Protein AF-A0A7S1W7V3-F1 (afdb_monomer_lite)

Foldseek 3Di:
DQVVVVVVVDDRDVVPDDDDDDDDPVVPCVVVVVVVVVVLVPDPPNDDPPQCVQCVVVHDDVCSFFLLNDPQRDQKFFLFQLAPDPVLVVQQCPQAPEEADDPPADGDKMKGWAFDDDDDVPDRGHTYIYIDHDDDPDQDDDPVSDFQHDPDSAHSLLVVLLSRLLGGGDRDDDDDPPNCPLVSVLSSVVRNCVVPVPDDDDDDDPDPVSVLSNVVVNVSGRDPLLNAADDDPPQVPDPDPARRYPVSSVVVVVVVLLVVLVVQVVVCVVVVVPPPCCSVDPVSD

Organism: Alexandrium catenella (NCBI:txid2925)

Secondary structure (DSSP, 8-state):
-HHHHHHTTPPPSTTS--------GGG--HHHHHHHHHHHHH-TT----HHHHHHHHT-S-TTTTSGGGSTT--SEEEEETS-SSHHHHHHH-TT-SEEE--TT--SSEEEEEEEESPPPTTSPPEEEEEEEE-PPP---SSGGGSPP-------HHHHHHHHHHHSSS-------TTS-HHHHHHHHHHHHHHH-TT-------SSHHHHHHHHHHHHTTT--GGG--B-SS-GGG---SS--BHHHHHHHHHHHHHHHHHHHHHHHHHTT-TTS-TTSSTTT-

InterPro domains:
  IPR027417 P-loop containing nucleoside triphosphate hydrolase [G3DSA:3.40.50.300] (115-272)
  IPR027417 P-loop containing nucleoside triphosphate hydrolase [SSF52540] (48-257)
  IPR041677 DNA2/NAM7 helicase, helicase domain [PF13086] (158-261)
  IPR045055 DNA2/NAM7-like helicase [PTHR10887] (101-260)
  IPR048967 RNA helicase aquarius, insertion domain [PF21144] (74-143)

pLDDT: mean 89.16, std 8.78, range [52.41, 98.31]

Radius of gyration: 26.62 Å; chains: 1; bounding box: 62×59×84 Å

Sequence (285 aa):
ADLDSVAEGKKEVYSTLNLVCRRKPKENNFKAILQTIRSLMNSEDTVVPDWLHDLFLGYGDPGAAQYWKLQTMLDTIDFRDTFLDQDHILESFPDAEDIDIPEDLQRPFTLKFEKAGVPNPGQKALERVVASAYTLPNMGPYEECKPRENKIRFTPVQVEAIRSGVNPGLTMVVGPPGTGKTDTAVQVVNLLFHNFPDQKIVLVAHSNQALNDLFEKIVALDIPERYLLRLGRGIEELDAIKDFSKWGRVNHMLQRRLELLAKVERLADTFGVQGMDAAYTCENA

Structure (mmCIF, N/CA/C/O backbone):
data_AF-A0A7S1W7V3-F1
#
_entry.id   AF-A0A7S1W7V3-F1
#
loop_
_atom_site.group_PDB
_atom_site.id
_atom_site.type_symbol
_atom_site.label_atom_id
_atom_site.label_alt_id
_atom_site.label_comp_id
_atom_site.label_asym_id
_atom_site.label_entity_id
_atom_site.label_seq_id
_atom_site.pdbx_PDB_ins_code
_atom_site.Cartn_x
_atom_site.Cartn_y
_atom_site.Cartn_z
_atom_site.occupancy
_atom_site.B_iso_or_equiv
_atom_site.auth_seq_id
_atom_site.auth_comp_id
_atom_site.auth_asym_id
_atom_site.auth_atom_id
_atom_site.pdbx_PDB_model_num
ATOM 1 N N . ALA A 1 1 ? 13.007 -9.726 -45.482 1.00 72.06 1 ALA A N 1
ATOM 2 C CA . ALA A 1 1 ? 13.574 -8.453 -45.969 1.00 72.06 1 ALA A CA 1
ATOM 3 C C . ALA A 1 1 ? 15.009 -8.634 -46.468 1.00 72.06 1 ALA A C 1
ATOM 5 O O . ALA A 1 1 ? 15.238 -8.484 -47.662 1.00 72.06 1 ALA A O 1
ATOM 6 N N . ASP A 1 2 ? 15.966 -9.001 -45.605 1.00 81.81 2 ASP A N 1
ATOM 7 C CA . ASP A 1 2 ? 17.373 -9.141 -46.031 1.00 81.81 2 ASP A CA 1
ATOM 8 C C . ASP A 1 2 ? 17.620 -10.375 -46.913 1.00 81.81 2 ASP A C 1
ATOM 10 O O . ASP A 1 2 ? 18.299 -10.270 -47.927 1.00 81.81 2 ASP A O 1
ATOM 14 N N . LEU A 1 3 ? 17.030 -11.529 -46.576 1.00 80.19 3 LEU A N 1
ATOM 15 C CA . LEU A 1 3 ? 17.114 -12.740 -47.409 1.00 80.19 3 LEU A CA 1
ATOM 16 C C . LEU A 1 3 ? 16.413 -12.552 -48.764 1.00 80.19 3 LEU A C 1
ATOM 18 O O . LEU A 1 3 ? 16.943 -12.965 -49.791 1.00 80.19 3 LEU A O 1
ATOM 22 N N . ASP A 1 4 ? 15.276 -11.852 -48.776 1.00 84.44 4 ASP A N 1
ATOM 23 C CA . ASP A 1 4 ? 14.560 -11.505 -50.012 1.00 84.44 4 ASP A CA 1
ATOM 24 C C . ASP A 1 4 ? 15.411 -10.578 -50.900 1.00 84.44 4 ASP A C 1
ATOM 26 O O . ASP A 1 4 ? 15.494 -10.761 -52.109 1.00 84.44 4 ASP A O 1
ATOM 30 N N . SER A 1 5 ? 16.149 -9.643 -50.293 1.00 83.44 5 SER A N 1
ATOM 31 C CA . SER A 1 5 ? 17.082 -8.754 -51.001 1.00 83.44 5 SER A CA 1
ATOM 32 C C . SER A 1 5 ? 18.267 -9.497 -51.631 1.00 83.44 5 SER A C 1
ATOM 34 O O . SER A 1 5 ? 18.768 -9.083 -52.677 1.00 83.44 5 SER A O 1
ATOM 36 N N . VAL A 1 6 ? 18.725 -10.589 -51.012 1.00 82.88 6 VAL A N 1
ATOM 37 C CA . VAL A 1 6 ? 19.764 -11.465 -51.580 1.00 82.88 6 VAL A CA 1
ATOM 38 C C . VAL A 1 6 ? 19.210 -12.265 -52.762 1.00 82.88 6 VAL A C 1
ATOM 40 O O . VAL A 1 6 ? 19.899 -12.405 -53.772 1.00 82.88 6 VAL A O 1
ATOM 43 N N . ALA A 1 7 ? 17.954 -12.717 -52.690 1.00 82.75 7 ALA A N 1
ATOM 44 C CA . ALA A 1 7 ? 17.272 -13.362 -53.815 1.00 82.75 7 ALA A CA 1
ATOM 45 C C . ALA A 1 7 ? 17.095 -12.414 -55.021 1.00 82.75 7 ALA A C 1
ATOM 47 O O . ALA A 1 7 ? 17.143 -12.856 -56.166 1.00 82.75 7 ALA A O 1
ATOM 48 N N . GLU A 1 8 ? 16.987 -11.106 -54.777 1.00 85.94 8 GLU A N 1
ATOM 49 C CA . GLU A 1 8 ? 16.997 -10.043 -55.796 1.00 85.94 8 GLU A CA 1
ATOM 50 C C . GLU A 1 8 ? 18.410 -9.679 -56.315 1.00 85.94 8 GLU A C 1
ATOM 52 O O . GLU A 1 8 ? 18.572 -8.714 -57.063 1.00 85.94 8 GLU A O 1
ATOM 57 N N . GLY A 1 9 ? 19.454 -10.424 -55.929 1.00 83.56 9 GLY A N 1
ATOM 58 C CA . GLY A 1 9 ? 20.824 -10.254 -56.428 1.00 83.56 9 GLY A CA 1
ATOM 59 C C . GLY A 1 9 ? 21.676 -9.223 -55.679 1.00 83.56 9 GLY A C 1
ATOM 60 O O . GLY A 1 9 ? 22.770 -8.884 -56.141 1.00 83.56 9 GLY A O 1
ATOM 61 N N . LYS A 1 10 ? 21.224 -8.708 -54.527 1.00 83.50 10 LYS A N 1
ATOM 62 C CA . LYS A 1 10 ? 22.056 -7.846 -53.666 1.00 83.50 10 LYS A CA 1
ATOM 63 C C . LYS A 1 10 ? 23.053 -8.683 -52.854 1.00 83.50 10 LYS A C 1
ATOM 65 O O . LYS A 1 10 ? 22.859 -9.873 -52.623 1.00 83.50 10 LYS A O 1
ATOM 70 N N . LYS A 1 11 ? 24.146 -8.046 -52.415 1.00 82.69 11 LYS A N 1
ATOM 71 C CA . LYS A 1 11 ? 25.208 -8.701 -51.630 1.00 82.69 11 LYS A CA 1
ATOM 72 C C . LYS A 1 11 ? 24.686 -9.217 -50.286 1.00 82.69 11 LYS A C 1
ATOM 74 O O . LYS A 1 11 ? 23.927 -8.530 -49.607 1.00 82.69 11 LYS A O 1
ATOM 79 N N . GLU A 1 12 ? 25.171 -10.387 -49.882 1.00 87.06 12 GLU A N 1
ATOM 80 C CA . GLU A 1 12 ? 24.878 -10.982 -48.580 1.00 87.06 12 GLU A CA 1
ATOM 81 C C . GLU A 1 12 ? 25.552 -10.184 -47.450 1.00 87.06 12 GLU A C 1
ATOM 83 O O . GLU A 1 12 ? 26.772 -10.077 -47.379 1.00 87.06 12 GLU A O 1
ATOM 88 N N . VAL A 1 13 ? 24.747 -9.591 -46.565 1.00 86.06 13 VAL A N 1
ATOM 89 C CA . VAL A 1 13 ? 25.235 -8.682 -45.511 1.00 86.06 13 VAL A CA 1
ATOM 90 C C . VAL A 1 13 ? 25.891 -9.445 -44.355 1.00 86.06 13 VAL A C 1
ATOM 92 O O . VAL A 1 13 ? 26.947 -9.044 -43.864 1.00 86.06 13 VAL A O 1
ATOM 95 N N . TYR A 1 14 ? 25.302 -10.565 -43.930 1.00 88.31 14 TYR A N 1
ATOM 96 C CA . TYR A 1 14 ? 25.711 -11.289 -42.720 1.00 88.31 14 TYR A CA 1
ATOM 97 C C . TYR A 1 14 ? 27.094 -11.958 -42.831 1.00 88.31 14 TYR A C 1
ATOM 99 O O . TYR A 1 14 ? 27.745 -12.154 -41.807 1.00 88.31 14 TYR A O 1
ATOM 107 N N . SER A 1 15 ? 27.580 -12.238 -44.047 1.00 87.50 15 SER A N 1
ATOM 108 C CA . SER A 1 15 ? 28.919 -12.793 -44.305 1.00 87.50 15 SER A CA 1
ATOM 109 C C . SER A 1 15 ? 30.030 -11.732 -44.343 1.00 87.50 15 SER A C 1
ATOM 111 O O . SER A 1 15 ? 31.211 -12.073 -44.330 1.00 87.50 15 SER A O 1
ATOM 113 N N . THR A 1 16 ? 29.674 -10.441 -44.335 1.00 90.00 16 THR A N 1
ATOM 114 C CA . THR A 1 16 ? 30.629 -9.313 -44.400 1.00 90.00 16 THR A CA 1
ATOM 115 C C . THR A 1 16 ? 30.927 -8.664 -43.045 1.00 90.00 16 THR A C 1
ATOM 117 O O . THR A 1 16 ? 31.752 -7.753 -42.961 1.00 90.00 16 THR A O 1
ATOM 120 N N . LEU A 1 17 ? 30.269 -9.116 -41.974 1.00 92.88 17 LEU A N 1
ATOM 121 C CA . LEU A 1 17 ? 30.429 -8.550 -40.636 1.00 92.88 17 LEU A CA 1
ATOM 122 C C . LEU A 1 17 ? 31.830 -8.855 -40.085 1.00 92.88 17 LEU A C 1
ATOM 124 O O . LEU A 1 17 ? 32.198 -10.011 -39.904 1.00 92.88 17 LEU A O 1
ATOM 128 N N . ASN A 1 18 ? 32.598 -7.812 -39.772 1.00 96.06 18 ASN A N 1
ATOM 129 C CA . ASN A 1 18 ? 33.966 -7.920 -39.250 1.00 96.06 18 ASN A CA 1
ATOM 130 C C . ASN A 1 18 ? 34.179 -7.188 -37.910 1.00 96.06 18 ASN A C 1
ATOM 132 O O . ASN A 1 18 ? 35.285 -7.197 -37.373 1.00 96.06 18 ASN A O 1
ATOM 136 N N . LEU A 1 19 ? 33.132 -6.566 -37.358 1.00 95.44 19 LEU A N 1
ATOM 137 C CA . LEU A 1 19 ? 33.180 -5.811 -36.109 1.00 95.44 19 LEU A CA 1
ATOM 138 C C . LEU A 1 19 ? 31.942 -6.098 -35.257 1.00 95.44 19 LEU A C 1
ATOM 140 O O . LEU A 1 19 ? 30.812 -6.034 -35.736 1.00 95.44 19 LEU A O 1
ATOM 144 N N . VAL A 1 20 ? 32.157 -6.346 -33.964 1.00 94.94 20 VAL A N 1
ATOM 145 C CA . VAL A 1 20 ? 31.090 -6.474 -32.966 1.00 94.94 20 VAL A CA 1
ATOM 146 C C . VAL A 1 20 ? 31.268 -5.386 -31.913 1.00 94.94 20 VAL A C 1
ATOM 148 O O . VAL A 1 20 ? 32.263 -5.362 -31.191 1.00 94.94 20 VAL A O 1
ATOM 151 N N . CYS A 1 21 ? 30.290 -4.486 -31.803 1.00 94.44 21 CYS A N 1
ATOM 152 C CA . CYS A 1 21 ? 30.306 -3.407 -30.818 1.00 94.44 21 CYS A CA 1
ATOM 153 C C . CYS A 1 21 ? 29.427 -3.750 -29.613 1.00 94.44 21 CYS A C 1
ATOM 155 O O . CYS A 1 21 ? 28.212 -3.916 -29.731 1.00 94.44 21 CYS A O 1
ATOM 157 N N . ARG A 1 22 ? 30.030 -3.788 -28.421 1.00 95.94 22 ARG A N 1
ATOM 158 C CA . ARG A 1 22 ? 29.300 -3.898 -27.153 1.00 95.94 22 ARG A CA 1
ATOM 159 C C . ARG A 1 22 ? 29.001 -2.507 -26.592 1.00 95.94 22 ARG A C 1
ATOM 161 O O . ARG A 1 22 ? 29.852 -1.625 -26.608 1.00 95.94 22 ARG A O 1
ATOM 168 N N . ARG A 1 23 ? 27.800 -2.334 -26.033 1.00 95.88 23 ARG A N 1
ATOM 169 C CA . ARG A 1 23 ? 27.367 -1.108 -25.342 1.00 95.88 23 ARG A CA 1
ATOM 170 C C . ARG A 1 23 ? 27.343 -1.297 -23.825 1.00 95.88 23 ARG A C 1
ATOM 172 O O . ARG A 1 23 ? 27.266 -2.425 -23.330 1.00 95.88 23 ARG A O 1
ATOM 179 N N . LYS A 1 24 ? 27.369 -0.187 -23.082 1.00 93.94 24 LYS A N 1
ATOM 180 C CA . LYS A 1 24 ? 27.194 -0.187 -21.623 1.00 93.94 24 LYS A CA 1
ATOM 181 C C . LYS A 1 24 ? 25.819 -0.774 -21.254 1.00 93.94 24 LYS A C 1
ATOM 183 O O . LYS A 1 24 ? 24.817 -0.307 -21.792 1.00 93.94 24 LYS A O 1
ATOM 188 N N . PRO A 1 25 ? 25.726 -1.742 -20.321 1.00 89.81 25 PRO A N 1
ATOM 189 C CA . PRO A 1 25 ? 24.459 -2.410 -20.007 1.00 89.81 25 PRO A CA 1
ATOM 190 C C . PRO A 1 25 ? 23.321 -1.482 -19.555 1.00 89.81 25 PRO A C 1
ATOM 192 O O . PRO A 1 25 ? 22.180 -1.705 -19.945 1.00 89.81 25 PRO A O 1
ATOM 195 N N . LYS A 1 26 ? 23.613 -0.432 -18.770 1.00 86.38 26 LYS A N 1
ATOM 196 C CA . LYS A 1 26 ? 22.596 0.520 -18.271 1.00 86.38 26 LYS A CA 1
ATOM 197 C C . LYS A 1 26 ? 21.940 1.343 -19.394 1.00 86.38 26 LYS A C 1
ATOM 199 O O . LYS A 1 26 ? 20.782 1.716 -19.274 1.00 86.38 26 LYS A O 1
ATOM 204 N N . GLU A 1 27 ? 22.650 1.555 -20.500 1.00 91.12 27 GLU A N 1
ATOM 205 C CA . GLU A 1 27 ? 22.204 2.346 -21.660 1.00 91.12 27 GLU A CA 1
ATOM 206 C C . GLU A 1 27 ? 21.680 1.459 -22.811 1.00 91.12 27 GLU A C 1
ATOM 208 O O . GLU A 1 27 ? 21.313 1.956 -23.877 1.00 91.12 27 GLU A O 1
ATOM 213 N N . ASN A 1 28 ? 21.659 0.131 -22.628 1.00 93.31 28 ASN A N 1
ATOM 214 C CA . ASN A 1 28 ? 21.408 -0.845 -23.693 1.00 93.31 28 ASN A CA 1
ATOM 215 C C . ASN A 1 28 ? 20.123 -1.669 -23.481 1.00 93.31 28 ASN A C 1
ATOM 217 O O . ASN A 1 28 ? 20.103 -2.871 -23.736 1.00 93.31 28 ASN A O 1
ATOM 221 N N . ASN A 1 29 ? 19.047 -1.027 -23.014 1.00 92.06 29 ASN A N 1
ATOM 222 C CA . ASN A 1 29 ? 17.771 -1.696 -22.706 1.00 92.06 29 ASN A CA 1
ATOM 223 C C . ASN A 1 29 ? 16.687 -1.527 -23.795 1.00 92.06 29 ASN A C 1
ATOM 225 O O . ASN A 1 29 ? 15.625 -2.136 -23.699 1.00 92.06 29 ASN A O 1
ATOM 229 N N . PHE A 1 30 ? 16.946 -0.738 -24.845 1.00 95.38 30 PHE A N 1
ATOM 230 C CA . PHE A 1 30 ? 15.946 -0.359 -25.857 1.00 95.38 30 PHE A CA 1
ATOM 231 C C . PHE A 1 30 ? 15.267 -1.558 -26.543 1.00 95.38 30 PHE A C 1
ATOM 233 O O . PHE A 1 30 ? 14.052 -1.555 -26.711 1.00 95.38 30 PHE A O 1
ATOM 240 N N . LYS A 1 31 ? 16.024 -2.611 -26.896 1.00 95.62 31 LYS A N 1
ATOM 241 C CA . LYS A 1 31 ? 15.469 -3.800 -27.563 1.00 95.62 31 LYS A CA 1
ATOM 242 C C . LYS A 1 31 ? 14.442 -4.512 -26.681 1.00 95.62 31 LYS A C 1
ATOM 244 O O . LYS A 1 31 ? 13.381 -4.871 -27.176 1.00 95.62 31 LYS A O 1
ATOM 249 N N . ALA A 1 32 ? 14.750 -4.689 -25.395 1.00 94.44 32 ALA A N 1
ATOM 250 C CA . ALA A 1 32 ? 13.848 -5.342 -24.451 1.00 94.44 32 ALA A CA 1
ATOM 251 C C . ALA A 1 32 ? 12.568 -4.518 -24.245 1.00 94.44 32 ALA A C 1
ATOM 253 O O . ALA A 1 32 ? 11.478 -5.072 -24.300 1.00 94.44 32 ALA A O 1
ATOM 254 N N . ILE A 1 33 ? 12.690 -3.191 -24.112 1.00 94.31 33 ILE A N 1
ATOM 255 C CA . ILE A 1 33 ? 11.537 -2.283 -23.989 1.00 94.31 33 ILE A CA 1
ATOM 256 C C . ILE A 1 33 ? 10.629 -2.380 -25.224 1.00 94.31 33 ILE A C 1
ATOM 258 O O . ILE A 1 33 ? 9.424 -2.567 -25.089 1.00 94.31 33 ILE A O 1
ATOM 262 N N . LEU A 1 34 ? 11.201 -2.315 -26.431 1.00 96.06 34 LEU A N 1
ATOM 263 C CA . LEU A 1 34 ? 10.435 -2.430 -27.677 1.00 96.06 34 LEU A CA 1
ATOM 264 C C . LEU A 1 34 ? 9.770 -3.802 -27.829 1.00 96.06 34 LEU A C 1
ATOM 266 O O . LEU A 1 34 ? 8.653 -3.887 -28.333 1.00 96.06 34 LEU A O 1
ATOM 270 N N . GLN A 1 35 ? 10.432 -4.872 -27.384 1.00 94.62 35 GLN A N 1
ATOM 271 C CA . GLN A 1 35 ? 9.838 -6.207 -27.354 1.00 94.62 35 GLN A CA 1
ATOM 272 C C . GLN A 1 35 ? 8.642 -6.268 -26.403 1.00 94.62 35 GLN A C 1
ATOM 274 O O . GLN A 1 35 ? 7.619 -6.823 -26.790 1.00 94.62 35 GLN A O 1
ATOM 279 N N . THR A 1 36 ? 8.724 -5.655 -25.219 1.00 93.19 36 THR A N 1
ATOM 280 C CA . THR A 1 36 ? 7.591 -5.566 -24.288 1.00 93.19 36 THR A CA 1
ATOM 281 C C . THR A 1 36 ? 6.431 -4.775 -24.888 1.00 93.19 36 THR A C 1
ATOM 283 O O . THR A 1 36 ? 5.310 -5.269 -24.883 1.00 93.19 36 THR A O 1
ATOM 286 N N . ILE A 1 37 ? 6.688 -3.598 -25.472 1.00 92.88 37 ILE A N 1
ATOM 287 C CA . ILE A 1 37 ? 5.646 -2.783 -26.125 1.00 92.88 37 ILE A CA 1
ATOM 288 C C . ILE A 1 37 ? 4.984 -3.573 -27.258 1.00 92.88 37 ILE A C 1
ATOM 290 O O . ILE A 1 37 ? 3.762 -3.630 -27.351 1.00 92.88 37 ILE A O 1
ATOM 294 N N . ARG A 1 38 ? 5.784 -4.241 -28.100 1.00 92.62 38 ARG A N 1
ATOM 295 C CA . ARG A 1 38 ? 5.259 -5.101 -29.162 1.00 92.62 38 ARG A CA 1
ATOM 296 C C . ARG A 1 38 ? 4.446 -6.262 -28.599 1.00 92.62 38 ARG A C 1
ATOM 298 O O . ARG A 1 38 ? 3.418 -6.583 -29.179 1.00 92.62 38 ARG A O 1
ATOM 305 N N . SER A 1 39 ? 4.891 -6.891 -27.516 1.00 91.00 39 SER A N 1
ATOM 306 C CA . SER A 1 39 ? 4.138 -7.969 -26.874 1.00 91.00 39 SER A CA 1
ATOM 307 C C . SER A 1 39 ? 2.773 -7.470 -26.411 1.00 91.00 39 SER A C 1
ATOM 309 O O . SER A 1 39 ? 1.787 -8.098 -26.758 1.00 91.00 39 SER A O 1
ATOM 311 N N . LEU A 1 40 ? 2.721 -6.316 -25.735 1.00 90.56 40 LEU A N 1
ATOM 312 C CA . LEU A 1 40 ? 1.481 -5.702 -25.243 1.00 90.56 40 LEU A CA 1
ATOM 313 C C . LEU A 1 40 ? 0.497 -5.364 -26.371 1.00 90.56 40 LEU A C 1
ATOM 315 O O . LEU A 1 40 ? -0.695 -5.597 -26.236 1.00 90.56 40 LEU A O 1
ATOM 319 N N . MET A 1 41 ? 0.988 -4.855 -27.505 1.00 88.12 41 MET A N 1
ATOM 320 C CA . MET A 1 41 ? 0.132 -4.559 -28.664 1.00 88.12 41 MET A CA 1
ATOM 321 C C . MET A 1 41 ? -0.436 -5.810 -29.347 1.00 88.12 41 MET A C 1
ATOM 323 O O . MET A 1 41 ? -1.411 -5.699 -30.079 1.00 88.12 41 MET A O 1
ATOM 327 N N . ASN A 1 42 ? 0.199 -6.973 -29.171 1.00 88.00 42 ASN A N 1
ATOM 328 C CA . ASN A 1 42 ? -0.232 -8.228 -29.793 1.00 88.00 42 ASN A CA 1
ATOM 329 C C . ASN A 1 42 ? -0.930 -9.176 -28.806 1.00 88.00 42 ASN A C 1
ATOM 331 O O . ASN A 1 42 ? -1.403 -10.226 -29.230 1.00 88.00 42 ASN A O 1
ATOM 335 N N . SER A 1 43 ? -0.964 -8.857 -27.509 1.00 84.50 43 SER A N 1
ATOM 336 C CA . SER A 1 43 ? -1.686 -9.649 -26.517 1.00 84.50 43 SER A CA 1
ATOM 337 C C . SER A 1 43 ? -3.141 -9.207 -26.438 1.00 84.50 43 SER A C 1
ATOM 339 O O . SER A 1 43 ? -3.434 -8.098 -25.990 1.00 84.50 43 SER A O 1
ATOM 341 N N . GLU A 1 44 ? -4.041 -10.115 -26.820 1.00 72.50 44 GLU A N 1
ATOM 342 C CA . GLU A 1 44 ? -5.498 -9.961 -26.687 1.00 72.50 44 GLU A CA 1
ATOM 343 C C . GLU A 1 44 ? -5.937 -9.840 -25.213 1.00 72.50 44 GLU A C 1
ATOM 345 O O . GLU A 1 44 ? -6.964 -9.237 -24.922 1.00 72.50 44 GLU A O 1
ATOM 350 N N . ASP A 1 45 ? -5.108 -10.318 -24.277 1.00 71.88 45 ASP A N 1
ATOM 351 C CA . ASP A 1 45 ? -5.366 -10.314 -22.828 1.00 71.88 45 ASP A CA 1
ATOM 352 C C . ASP A 1 45 ? -4.975 -9.003 -22.113 1.00 71.88 45 ASP A C 1
ATOM 354 O O . ASP A 1 45 ? -5.012 -8.924 -20.881 1.00 71.88 45 ASP A O 1
ATOM 358 N N . THR A 1 46 ? -4.544 -7.965 -22.841 1.00 68.06 46 THR A N 1
ATOM 359 C CA . THR A 1 46 ? -4.136 -6.689 -22.223 1.00 68.06 46 THR A CA 1
ATOM 360 C C . THR A 1 46 ? -5.361 -5.867 -21.840 1.00 68.06 46 THR A C 1
ATOM 362 O O . THR A 1 46 ? -5.781 -4.974 -22.572 1.00 68.06 46 THR A O 1
ATOM 365 N N . VAL A 1 47 ? -5.937 -6.162 -20.679 1.00 80.62 47 VAL A N 1
ATOM 366 C CA . VAL A 1 47 ? -7.136 -5.476 -20.191 1.00 80.62 47 VAL A CA 1
ATOM 367 C C . VAL A 1 47 ? -6.738 -4.359 -19.225 1.00 80.62 47 VAL A C 1
ATOM 369 O O . VAL A 1 47 ? -6.192 -4.604 -18.148 1.00 80.62 47 VAL A O 1
ATOM 372 N N . VAL A 1 48 ? -7.010 -3.114 -19.617 1.00 87.00 48 VAL A N 1
ATOM 373 C CA . VAL A 1 48 ? -7.049 -1.968 -18.696 1.00 87.00 48 VAL A CA 1
ATOM 374 C C . VAL A 1 48 ? -8.418 -1.987 -18.009 1.00 87.00 48 VAL A C 1
ATOM 376 O O . VAL A 1 48 ? -9.404 -2.222 -18.702 1.00 87.00 48 VAL A O 1
ATOM 379 N N . PRO A 1 49 ? -8.524 -1.746 -16.688 1.00 91.00 49 PRO A N 1
ATOM 380 C CA . PRO A 1 49 ? -9.824 -1.695 -16.025 1.00 91.00 49 PRO A CA 1
ATOM 381 C C . PRO A 1 49 ? -10.774 -0.701 -16.702 1.00 91.00 49 PRO A C 1
ATOM 383 O O . PRO A 1 49 ? -10.363 0.421 -17.002 1.00 91.00 49 PRO A O 1
ATOM 386 N N . ASP A 1 50 ? -12.041 -1.078 -16.884 1.00 89.81 50 ASP A N 1
ATOM 387 C CA . ASP A 1 50 ? -13.028 -0.264 -17.615 1.00 89.81 50 ASP A CA 1
ATOM 388 C C . ASP A 1 50 ? -13.167 1.153 -17.038 1.00 89.81 50 ASP A C 1
ATOM 390 O O . ASP A 1 50 ? -13.232 2.134 -17.774 1.00 89.81 50 ASP A O 1
ATOM 394 N N . TRP A 1 51 ? -13.117 1.284 -15.707 1.00 91.62 51 TRP A N 1
ATOM 395 C CA . TRP A 1 51 ? -13.184 2.574 -15.010 1.00 91.62 51 TRP A CA 1
ATOM 396 C C . TRP A 1 51 ? -11.947 3.467 -15.221 1.00 91.62 51 TRP A C 1
ATOM 398 O O . TRP A 1 51 ? -11.990 4.655 -14.903 1.00 91.62 51 TRP A O 1
ATOM 408 N N . LEU A 1 52 ? -10.844 2.913 -15.739 1.00 93.50 52 LEU A N 1
ATOM 409 C CA . LEU A 1 52 ? -9.598 3.624 -16.034 1.00 93.50 52 LEU A CA 1
ATOM 410 C C . LEU A 1 52 ? -9.386 3.841 -17.538 1.00 93.50 52 LEU A C 1
ATOM 412 O O . LEU A 1 52 ? -8.643 4.746 -17.905 1.00 93.50 52 LEU A O 1
ATOM 416 N N . HIS A 1 53 ? -10.012 3.038 -18.401 1.00 91.69 53 HIS A N 1
ATOM 417 C CA . HIS A 1 53 ? -9.756 3.020 -19.843 1.00 91.69 53 HIS A CA 1
ATOM 418 C C . HIS A 1 53 ? -9.891 4.404 -20.500 1.00 91.69 53 HIS A C 1
ATOM 420 O O . HIS A 1 53 ? -8.932 4.906 -21.090 1.00 91.69 53 HIS A O 1
ATOM 426 N N . ASP A 1 54 ? -11.043 5.060 -20.348 1.00 92.25 54 ASP A N 1
ATOM 427 C CA . ASP A 1 54 ? -11.295 6.361 -20.982 1.00 92.25 54 ASP A CA 1
ATOM 428 C C . ASP A 1 54 ? -10.394 7.456 -20.408 1.00 92.25 54 ASP A C 1
ATOM 430 O O . ASP A 1 54 ? -9.831 8.259 -21.155 1.00 92.25 54 ASP A O 1
ATOM 434 N N . LEU A 1 55 ? -10.179 7.426 -19.089 1.00 93.56 55 LEU A N 1
ATOM 435 C CA . LEU A 1 55 ? -9.288 8.353 -18.398 1.00 93.56 55 LEU A CA 1
ATOM 436 C C . LEU A 1 55 ? -7.835 8.195 -18.870 1.00 93.56 55 LEU A C 1
ATOM 438 O O . LEU A 1 55 ? -7.139 9.188 -19.072 1.00 93.56 55 LEU A O 1
ATOM 442 N N . PHE A 1 56 ? -7.384 6.957 -19.082 1.00 91.75 56 PHE A N 1
ATOM 443 C CA . PHE A 1 56 ? -6.049 6.643 -19.588 1.00 91.75 56 PHE A CA 1
ATOM 444 C C . PHE A 1 56 ? -5.842 7.147 -21.021 1.00 91.75 56 PHE A C 1
ATOM 446 O O . PHE A 1 56 ? -4.763 7.641 -21.347 1.00 91.75 56 PHE A O 1
ATOM 453 N N . LEU A 1 57 ? -6.875 7.069 -21.865 1.00 92.69 57 LEU A N 1
ATOM 454 C CA . LEU A 1 57 ? -6.857 7.625 -23.221 1.00 92.69 57 LEU A CA 1
ATOM 455 C C . LEU A 1 57 ? -7.023 9.156 -23.258 1.00 92.69 57 LEU A C 1
ATOM 457 O O . LEU A 1 57 ? -6.787 9.771 -24.299 1.00 92.69 57 LEU A O 1
ATOM 461 N N . GLY A 1 58 ? -7.392 9.776 -22.134 1.00 93.50 58 GLY A N 1
ATOM 462 C CA . GLY A 1 58 ? -7.583 11.221 -22.008 1.00 93.50 58 GLY A CA 1
ATOM 463 C C . GLY A 1 58 ? -8.971 11.714 -22.427 1.00 93.50 58 GLY A C 1
ATOM 464 O O . GLY A 1 58 ? -9.130 12.899 -22.721 1.00 93.50 58 GLY A O 1
ATOM 465 N N . TYR A 1 59 ? -9.966 10.829 -22.466 1.00 92.50 59 TYR A N 1
ATOM 466 C CA . TYR A 1 59 ? -11.366 11.161 -22.732 1.00 92.50 59 TYR A CA 1
ATOM 467 C C . TYR A 1 59 ? -12.190 11.207 -21.432 1.00 92.50 59 TYR A C 1
ATOM 469 O O . TYR A 1 59 ? -11.771 10.715 -20.386 1.00 92.50 59 TYR A O 1
ATOM 477 N N . GLY A 1 60 ? -13.401 11.768 -21.512 1.00 90.81 60 GLY A N 1
ATOM 478 C CA . GLY A 1 60 ? -14.388 11.710 -20.430 1.00 90.81 60 GLY A CA 1
ATOM 479 C C . GLY A 1 60 ? -14.152 12.689 -19.273 1.00 90.81 60 GLY A C 1
ATOM 480 O O . GLY A 1 60 ? -13.505 13.725 -19.424 1.00 90.81 60 GLY A O 1
ATOM 481 N N . ASP A 1 61 ? -14.754 12.381 -18.121 1.00 90.56 61 ASP A N 1
ATOM 482 C CA . ASP A 1 61 ? -14.624 13.162 -16.886 1.00 90.56 61 ASP A CA 1
ATOM 483 C C . ASP A 1 61 ? -13.292 12.822 -16.181 1.00 90.56 61 ASP A C 1
ATOM 485 O O . ASP A 1 61 ? -13.104 11.671 -15.774 1.00 90.56 61 ASP A O 1
ATOM 489 N N . PRO A 1 62 ? -12.380 13.793 -15.963 1.00 91.12 62 PRO A N 1
ATOM 490 C CA . PRO A 1 62 ? -11.104 13.547 -15.285 1.00 91.12 62 PRO A CA 1
ATOM 491 C C . PRO A 1 62 ? -11.269 13.043 -13.844 1.00 91.12 62 PRO A C 1
ATOM 493 O O . PRO A 1 62 ? -10.360 12.424 -13.294 1.00 91.12 62 PRO A O 1
ATOM 496 N N . GLY A 1 63 ? -12.422 13.296 -13.219 1.00 90.88 63 GLY A N 1
ATOM 497 C CA . GLY A 1 63 ? -12.750 12.810 -11.885 1.00 90.88 63 GLY A CA 1
ATOM 498 C C . GLY A 1 63 ? -13.504 11.480 -11.867 1.00 90.88 63 GLY A C 1
ATOM 499 O O . GLY A 1 63 ? -13.968 11.108 -10.795 1.00 90.88 63 GLY A O 1
ATOM 500 N N . ALA A 1 64 ? -13.696 10.788 -12.997 1.00 91.94 64 ALA A N 1
ATOM 501 C CA . ALA A 1 64 ? -14.520 9.574 -13.071 1.00 91.94 64 ALA A CA 1
ATOM 502 C C . ALA A 1 64 ? -14.003 8.423 -12.188 1.00 91.94 64 ALA A C 1
ATOM 504 O O . ALA A 1 64 ? -14.795 7.652 -11.656 1.00 91.94 64 ALA A O 1
ATOM 505 N N . ALA A 1 65 ? -12.683 8.344 -11.994 1.00 94.50 65 ALA A N 1
ATOM 506 C CA . ALA A 1 65 ? -12.022 7.300 -11.209 1.00 94.50 65 ALA A CA 1
ATOM 507 C C . ALA A 1 65 ? -11.828 7.658 -9.720 1.00 94.50 65 ALA A C 1
ATOM 509 O O . ALA A 1 65 ? -11.108 6.953 -9.011 1.00 94.50 65 ALA A O 1
ATOM 510 N N . GLN A 1 66 ? -12.429 8.751 -9.236 1.00 93.81 66 GLN A N 1
ATOM 511 C CA . GLN A 1 66 ? -12.427 9.083 -7.808 1.00 93.81 66 GLN A CA 1
ATOM 512 C C . GLN A 1 66 ? -13.254 8.058 -7.031 1.00 93.81 66 GLN A C 1
ATOM 514 O O . GLN A 1 66 ? -14.348 7.697 -7.467 1.00 93.81 66 GLN A O 1
ATOM 519 N N . TYR A 1 67 ? -12.770 7.626 -5.862 1.00 94.38 67 TYR A N 1
ATOM 520 C CA . TYR A 1 67 ? -13.391 6.516 -5.134 1.00 94.38 67 TYR A CA 1
ATOM 521 C C . TYR A 1 67 ? -14.882 6.730 -4.845 1.00 94.38 67 TYR A C 1
ATOM 523 O O . TYR A 1 67 ? -15.664 5.799 -4.986 1.00 94.38 67 TYR A O 1
ATOM 531 N N . TRP A 1 68 ? -15.306 7.958 -4.524 1.00 91.44 68 TRP A N 1
ATOM 532 C CA . TRP A 1 68 ? -16.707 8.269 -4.208 1.00 91.44 68 TRP A CA 1
ATOM 533 C C . TRP A 1 68 ? -17.654 8.237 -5.413 1.00 91.44 68 TRP A C 1
ATOM 535 O O . TRP A 1 68 ? -18.871 8.303 -5.235 1.00 91.44 68 TRP A O 1
ATOM 545 N N . LYS A 1 69 ? -17.123 8.145 -6.638 1.00 91.44 69 LYS A N 1
ATOM 546 C CA . LYS A 1 69 ? -17.913 7.925 -7.858 1.00 91.44 69 LYS A CA 1
ATOM 547 C C . LYS A 1 69 ? -17.996 6.448 -8.250 1.00 91.44 69 LYS A C 1
ATOM 549 O O . LYS A 1 69 ? -18.807 6.101 -9.107 1.00 91.44 69 LYS A O 1
ATOM 554 N N . LEU A 1 70 ? -17.189 5.580 -7.638 1.00 90.94 70 LEU A N 1
ATOM 555 C CA . LEU A 1 70 ? -17.154 4.156 -7.952 1.00 90.94 70 LEU A CA 1
ATOM 556 C C . LEU A 1 70 ? -18.141 3.377 -7.082 1.00 90.94 70 LEU A C 1
ATOM 558 O O . LEU A 1 70 ? -18.263 3.597 -5.880 1.00 90.94 70 LEU A O 1
ATOM 562 N N . GLN A 1 71 ? -18.822 2.406 -7.691 1.00 89.06 71 GLN A N 1
ATOM 563 C CA . GLN A 1 71 ? -19.760 1.523 -6.982 1.00 89.06 71 GLN A CA 1
ATOM 564 C C . GLN A 1 71 ? -19.062 0.602 -5.974 1.00 89.06 71 GLN A C 1
ATOM 566 O O . GLN A 1 71 ? -19.697 0.099 -5.056 1.00 89.06 71 GLN A O 1
ATOM 571 N N . THR A 1 72 ? -17.757 0.387 -6.145 1.00 91.81 72 THR A N 1
ATOM 572 C CA . THR A 1 72 ? -16.911 -0.452 -5.289 1.00 91.81 72 THR A CA 1
ATOM 573 C C . THR A 1 72 ? -16.326 0.302 -4.092 1.00 91.81 72 THR A C 1
ATOM 575 O O . THR A 1 72 ? -15.409 -0.206 -3.452 1.00 91.81 72 THR A O 1
ATOM 578 N N . MET A 1 73 ? -16.784 1.528 -3.819 1.00 93.94 73 MET A N 1
ATOM 579 C CA . MET A 1 73 ? -16.379 2.290 -2.638 1.00 93.94 73 MET A CA 1
ATOM 580 C C . MET A 1 73 ? -16.650 1.496 -1.354 1.00 93.94 73 MET A C 1
ATOM 582 O O . MET A 1 73 ? -17.677 0.833 -1.228 1.00 93.94 73 MET A O 1
ATOM 586 N N . LEU A 1 74 ? -15.735 1.591 -0.391 1.00 95.00 74 LEU A N 1
ATOM 587 C CA . LEU A 1 74 ? -15.895 0.982 0.921 1.00 95.00 74 LEU A CA 1
ATOM 588 C C . LEU A 1 74 ? -16.693 1.899 1.850 1.00 95.00 74 LEU A C 1
ATOM 590 O O . LEU A 1 74 ? -16.303 3.043 2.093 1.00 95.00 74 LEU A O 1
ATOM 594 N N . ASP A 1 75 ? -17.758 1.358 2.437 1.00 94.06 75 ASP A N 1
ATOM 595 C CA . ASP A 1 75 ? -18.536 2.046 3.474 1.00 94.06 75 ASP A CA 1
ATOM 596 C C . ASP A 1 75 ? -17.851 1.983 4.848 1.00 94.06 75 ASP A C 1
ATOM 598 O O . ASP A 1 75 ? -18.130 2.787 5.732 1.00 94.06 75 ASP A O 1
ATOM 602 N N . THR A 1 76 ? -16.978 0.999 5.075 1.00 97.06 76 THR A N 1
ATOM 603 C CA . THR A 1 76 ? -16.271 0.792 6.346 1.00 97.06 76 THR A CA 1
ATOM 604 C C . THR A 1 76 ? -14.821 0.425 6.079 1.00 97.06 76 THR A C 1
ATOM 606 O O . THR A 1 76 ? -14.544 -0.417 5.225 1.00 97.06 76 THR A O 1
ATOM 609 N N . ILE A 1 77 ? -13.903 1.064 6.802 1.00 97.56 77 ILE A N 1
ATOM 610 C CA . ILE A 1 77 ? -12.458 0.872 6.653 1.00 97.56 77 ILE A CA 1
ATOM 611 C C . ILE A 1 77 ? -11.841 0.685 8.037 1.00 97.56 77 ILE A C 1
ATOM 613 O O . ILE A 1 77 ? -12.056 1.511 8.930 1.00 97.56 77 ILE A O 1
ATOM 617 N N . ASP A 1 78 ? -11.042 -0.369 8.206 1.00 97.31 78 ASP A N 1
ATOM 618 C CA . ASP A 1 78 ? -10.175 -0.514 9.374 1.00 97.31 78 ASP A CA 1
ATOM 619 C C . ASP A 1 78 ? -8.948 0.385 9.187 1.00 97.31 78 ASP A C 1
ATOM 621 O O . ASP A 1 78 ? -8.049 0.081 8.399 1.00 97.31 78 ASP A O 1
ATOM 625 N N . PHE A 1 79 ? -8.928 1.516 9.894 1.00 97.12 79 PHE A N 1
ATOM 626 C CA . PHE A 1 79 ? -7.825 2.476 9.887 1.00 97.12 79 PHE A CA 1
ATOM 627 C C . PHE A 1 79 ? -6.713 2.108 10.872 1.00 97.12 79 PHE A C 1
ATOM 629 O O . PHE A 1 79 ? -5.693 2.799 10.896 1.00 97.12 79 PHE A O 1
ATOM 636 N N . ARG A 1 80 ? -6.862 1.039 11.662 1.00 94.88 80 ARG A N 1
ATOM 637 C CA . ARG A 1 80 ? -5.844 0.533 12.590 1.00 94.88 80 ARG A CA 1
ATOM 638 C C . ARG A 1 80 ? -5.214 1.640 13.443 1.00 94.88 80 ARG A C 1
ATOM 640 O O . ARG A 1 80 ? -5.893 2.256 14.259 1.00 94.88 80 ARG A O 1
ATOM 647 N N . ASP A 1 81 ? -3.925 1.883 13.236 1.00 93.75 81 ASP A N 1
ATOM 648 C CA . ASP A 1 81 ? -3.053 2.819 13.943 1.00 93.75 81 ASP A CA 1
ATOM 649 C C . ASP A 1 81 ? -2.890 4.173 13.223 1.00 93.75 81 ASP A C 1
ATOM 651 O O . ASP A 1 81 ? -2.024 4.975 13.577 1.00 93.75 81 ASP A O 1
ATOM 655 N N . THR A 1 82 ? -3.707 4.448 12.197 1.00 96.94 82 THR A N 1
ATOM 656 C CA . THR A 1 82 ? -3.631 5.706 11.429 1.00 96.94 82 THR A CA 1
ATOM 657 C C . THR A 1 82 ? -3.867 6.917 12.325 1.00 96.94 82 THR A C 1
ATOM 659 O O . THR A 1 82 ? -3.170 7.924 12.197 1.00 96.94 82 THR A O 1
ATOM 662 N N . PHE A 1 83 ? -4.822 6.810 13.252 1.00 96.50 83 PHE A N 1
ATOM 663 C CA . PHE A 1 83 ? -5.123 7.861 14.218 1.00 96.50 83 PHE A CA 1
ATOM 664 C C . PHE A 1 83 ? -4.444 7.577 15.559 1.00 96.50 83 PHE A C 1
ATOM 666 O O . PHE A 1 83 ? -4.314 6.428 15.976 1.00 96.50 83 PHE A O 1
ATOM 673 N N . LEU A 1 84 ? -4.002 8.639 16.236 1.00 94.81 84 LEU A N 1
ATOM 674 C CA . LEU A 1 84 ? -3.243 8.520 17.487 1.00 94.81 84 LEU A CA 1
ATOM 675 C C . LEU A 1 84 ? -4.180 8.512 18.696 1.00 94.81 84 LEU A C 1
ATOM 677 O O . LEU A 1 84 ? -3.923 7.813 19.672 1.00 94.81 84 LEU A O 1
ATOM 681 N N . ASP A 1 85 ? -5.258 9.283 18.592 1.00 93.12 85 ASP A N 1
ATOM 682 C CA . ASP A 1 85 ? -6.253 9.559 19.616 1.00 93.12 85 ASP A CA 1
ATOM 683 C C . ASP A 1 85 ? -7.566 10.005 18.942 1.00 93.12 85 ASP A C 1
ATOM 685 O O . ASP A 1 85 ? -7.642 10.129 17.716 1.00 93.12 85 ASP A O 1
ATOM 689 N N . GLN A 1 86 ? -8.605 10.216 19.750 1.00 92.69 86 GLN A N 1
ATOM 690 C CA . GLN A 1 86 ? -9.930 10.641 19.290 1.00 92.69 86 GLN A CA 1
ATOM 691 C C . GLN A 1 86 ? -9.906 12.057 18.693 1.00 92.69 86 GLN A C 1
ATOM 693 O O . GLN A 1 86 ? -10.527 12.290 17.657 1.00 92.69 86 GLN A O 1
ATOM 698 N N . ASP A 1 87 ? -9.121 12.971 19.274 1.00 93.81 87 ASP A N 1
ATOM 699 C CA . ASP A 1 87 ? -8.952 14.335 18.754 1.00 93.81 87 ASP A CA 1
ATOM 700 C C . ASP A 1 87 ? -8.370 14.323 17.335 1.00 93.81 87 ASP A C 1
ATOM 702 O O . ASP A 1 87 ? -8.769 15.113 16.482 1.00 93.81 87 ASP A O 1
ATOM 706 N N . HIS A 1 88 ? -7.464 13.384 17.040 1.00 96.12 88 HIS A N 1
ATOM 707 C CA . HIS A 1 88 ? -6.914 13.205 15.698 1.00 96.12 88 HIS A CA 1
ATOM 708 C C . HIS A 1 88 ? -8.016 12.853 14.695 1.00 96.12 88 HIS A C 1
ATOM 710 O O . HIS A 1 88 ? -7.996 13.366 13.580 1.00 96.12 88 HIS A O 1
ATOM 716 N N . ILE A 1 89 ? -8.989 12.016 15.070 1.00 95.31 89 ILE A N 1
ATOM 717 C CA . ILE A 1 89 ? -10.126 11.685 14.198 1.00 95.31 89 ILE A CA 1
ATOM 718 C C . ILE A 1 89 ? -10.959 12.945 13.938 1.00 95.31 89 ILE A C 1
ATOM 720 O O . ILE A 1 89 ? -11.238 13.245 12.779 1.00 95.31 89 ILE A O 1
ATOM 724 N N . LEU A 1 90 ? -11.289 13.710 14.983 1.00 94.19 90 LEU A N 1
ATOM 725 C CA . LEU A 1 90 ? -12.072 14.948 14.864 1.00 94.19 90 LEU A CA 1
ATOM 726 C C . LEU A 1 90 ? -11.399 15.975 13.945 1.00 94.19 90 LEU A C 1
ATOM 728 O O . LEU A 1 90 ? -12.041 16.542 13.066 1.00 94.19 90 LEU A O 1
ATOM 732 N N . GLU A 1 91 ? -10.091 16.179 14.104 1.00 95.62 91 GLU A N 1
ATOM 733 C CA . GLU A 1 91 ? -9.315 17.095 13.264 1.00 95.62 91 GLU A CA 1
ATOM 734 C C . GLU A 1 91 ? -9.234 16.630 11.804 1.00 95.62 91 GLU A C 1
ATOM 736 O O . GLU A 1 91 ? -9.145 17.460 10.900 1.00 95.62 91 GLU A O 1
ATOM 741 N N . SER A 1 92 ? -9.255 15.316 11.563 1.00 97.00 92 SER A N 1
ATOM 742 C CA . SER A 1 92 ? -8.983 14.718 10.250 1.00 97.00 92 SER A CA 1
ATOM 743 C C . SER A 1 92 ? -10.123 14.833 9.244 1.00 97.00 92 SER A C 1
ATOM 745 O O . SER A 1 92 ? -9.872 14.706 8.044 1.00 97.00 92 SER A O 1
ATOM 747 N N . PHE A 1 93 ? -11.353 15.076 9.698 1.00 95.25 93 PHE A N 1
ATOM 748 C CA . PHE A 1 93 ? -12.539 15.145 8.839 1.00 95.25 93 PHE A CA 1
ATOM 749 C C . PHE A 1 93 ? -13.270 16.492 8.984 1.00 95.25 93 PHE A C 1
ATOM 751 O O . PHE A 1 93 ? -14.423 16.520 9.407 1.00 95.25 93 PHE A O 1
ATOM 758 N N . PRO A 1 94 ? -12.635 17.619 8.606 1.00 93.31 94 PRO A N 1
ATOM 759 C CA . PRO A 1 94 ? -13.213 18.955 8.785 1.00 93.31 94 PRO A CA 1
ATOM 760 C C . PRO A 1 94 ? -14.492 19.194 7.964 1.00 93.31 94 PRO A C 1
ATOM 762 O O . PRO A 1 94 ? -15.282 20.062 8.320 1.00 93.31 94 PRO A O 1
ATOM 765 N N . ASP A 1 95 ? -14.688 18.434 6.882 1.00 89.50 95 ASP A N 1
ATOM 766 C CA . ASP A 1 95 ? -15.838 18.547 5.976 1.00 89.50 95 ASP A CA 1
ATOM 767 C C . ASP A 1 95 ? -16.952 17.516 6.272 1.00 89.50 95 ASP A C 1
ATOM 769 O O . ASP A 1 95 ? -17.911 17.410 5.504 1.00 89.50 95 ASP A O 1
ATOM 773 N N . ALA A 1 96 ? -16.823 16.712 7.336 1.00 90.38 96 ALA A N 1
ATOM 774 C CA . ALA A 1 96 ? -17.877 15.781 7.744 1.00 90.38 96 ALA A CA 1
ATOM 775 C C . ALA A 1 96 ? -19.081 16.541 8.322 1.00 90.38 96 ALA A C 1
ATOM 777 O O . ALA A 1 96 ? -18.919 17.558 8.994 1.00 90.38 96 ALA A O 1
ATOM 778 N N . GLU A 1 97 ? -20.293 16.036 8.079 1.00 90.88 97 GLU A N 1
ATOM 779 C CA . GLU A 1 97 ? -21.510 16.648 8.634 1.00 90.88 97 GLU A CA 1
ATOM 780 C C . GLU A 1 97 ? -21.611 16.412 10.144 1.00 90.88 97 GLU A C 1
ATOM 782 O O . GLU A 1 97 ? -21.988 17.308 10.895 1.00 90.88 97 GLU A O 1
ATOM 787 N N . ASP A 1 98 ? -21.255 15.203 10.572 1.00 92.25 98 ASP A N 1
ATOM 788 C CA . ASP A 1 98 ? -21.228 14.788 11.968 1.00 92.25 98 ASP A CA 1
ATOM 789 C C . ASP A 1 98 ? -20.173 13.688 12.159 1.00 92.25 98 ASP A C 1
ATOM 791 O O . ASP A 1 98 ? -19.929 12.881 11.251 1.00 92.25 98 ASP A O 1
ATOM 795 N N . ILE A 1 99 ? -19.548 13.661 13.337 1.00 93.00 99 ILE A N 1
ATOM 796 C CA . ILE A 1 99 ? -18.555 12.654 13.719 1.00 93.00 99 ILE A CA 1
ATOM 797 C C . ILE A 1 99 ? -18.971 12.064 15.065 1.00 93.00 99 ILE A C 1
ATOM 799 O O . ILE A 1 99 ? -18.870 12.708 16.106 1.00 93.00 99 ILE A O 1
ATOM 803 N N . ASP A 1 100 ? -19.413 10.813 15.030 1.00 93.44 100 ASP A N 1
ATOM 804 C CA . ASP A 1 100 ? -19.827 10.051 16.201 1.00 93.44 100 ASP A CA 1
ATOM 805 C C . ASP A 1 100 ? -18.634 9.241 16.724 1.00 93.44 100 ASP A C 1
ATOM 807 O O . ASP A 1 100 ? -18.195 8.276 16.086 1.00 93.44 100 ASP A O 1
ATOM 811 N N . ILE A 1 101 ? -18.072 9.665 17.858 1.00 90.12 101 ILE A N 1
ATOM 812 C CA . ILE A 1 101 ? -16.969 8.983 18.542 1.00 90.12 101 ILE A CA 1
ATOM 813 C C . ILE A 1 101 ? -17.449 8.599 19.943 1.00 90.12 101 ILE A C 1
ATOM 815 O O . ILE A 1 101 ? -17.660 9.486 20.771 1.00 90.12 101 ILE A O 1
ATOM 819 N N . PRO A 1 102 ? -17.615 7.297 20.236 1.00 87.94 102 PRO A N 1
ATOM 820 C CA . PRO A 1 102 ? -17.937 6.869 21.590 1.00 87.94 102 PRO A CA 1
ATOM 821 C C . PRO A 1 102 ? -16.835 7.252 22.596 1.00 87.94 102 PRO A C 1
ATOM 823 O O . PRO A 1 102 ? -15.657 7.363 22.252 1.00 87.94 102 PRO A O 1
ATOM 826 N N . GLU A 1 103 ? -17.212 7.442 23.860 1.00 84.25 103 GLU A N 1
ATOM 827 C CA . GLU A 1 103 ? -16.256 7.797 24.916 1.00 84.25 103 GLU A CA 1
ATOM 828 C C . GLU A 1 103 ? -15.214 6.681 25.140 1.00 84.25 103 GLU A C 1
ATOM 830 O O . GLU A 1 103 ? -15.490 5.494 24.947 1.00 84.25 103 GLU A O 1
ATOM 835 N N . ASP A 1 104 ? -13.999 7.070 25.544 1.00 81.69 104 ASP A N 1
ATOM 836 C CA . ASP A 1 104 ? -12.898 6.168 25.930 1.00 81.69 104 ASP A CA 1
ATOM 837 C C . ASP A 1 104 ? -12.442 5.137 24.873 1.00 81.69 104 ASP A C 1
ATOM 839 O O . ASP A 1 104 ? -11.834 4.109 25.190 1.00 81.69 104 ASP A O 1
ATOM 843 N N . LEU A 1 105 ? -12.653 5.430 23.588 1.00 83.69 105 LEU A N 1
ATOM 844 C CA . LEU A 1 105 ? -12.101 4.657 22.479 1.00 83.69 105 LEU A CA 1
ATOM 845 C C . LEU A 1 105 ? -10.564 4.586 22.523 1.00 83.69 105 LEU A C 1
ATOM 847 O O . LEU A 1 105 ? -9.879 5.612 22.504 1.00 83.69 105 LEU A O 1
ATOM 851 N N . GLN A 1 106 ? -10.029 3.363 22.497 1.00 86.88 106 GLN A N 1
ATOM 852 C CA . GLN A 1 106 ? -8.602 3.084 22.327 1.00 86.88 106 GLN A CA 1
ATOM 853 C C . GLN A 1 106 ? -8.329 2.526 20.934 1.00 86.88 106 GLN A C 1
ATOM 855 O O . GLN A 1 106 ? -9.135 1.777 20.392 1.00 86.88 106 GLN A O 1
ATOM 860 N N . ARG A 1 107 ? -7.171 2.863 20.362 1.00 89.00 107 ARG A N 1
ATOM 861 C CA . ARG A 1 107 ? -6.726 2.287 19.088 1.00 89.00 107 ARG A CA 1
ATOM 862 C C . ARG A 1 107 ? -6.645 0.753 19.177 1.00 89.00 107 ARG A C 1
ATOM 864 O O . ARG A 1 107 ? -6.305 0.237 20.246 1.00 89.00 107 ARG A O 1
ATOM 871 N N . PRO A 1 108 ? -6.835 0.019 18.069 1.00 93.69 108 PRO A N 1
ATOM 872 C CA . PRO A 1 108 ? -7.105 0.471 16.695 1.00 93.69 108 PRO A CA 1
ATOM 873 C C . PRO A 1 108 ? -8.533 0.961 16.413 1.00 93.69 108 PRO A C 1
ATOM 875 O O . PRO A 1 108 ? -9.484 0.574 17.089 1.00 93.69 108 PRO A O 1
ATOM 878 N N . PHE A 1 109 ? -8.674 1.770 15.355 1.00 95.25 109 PHE A N 1
ATOM 879 C CA . PHE A 1 109 ? -9.942 2.389 14.954 1.00 95.25 109 PHE A CA 1
ATOM 880 C C . PHE A 1 109 ? -10.473 1.877 13.614 1.00 95.25 109 PHE A C 1
ATOM 882 O O . PHE A 1 109 ? -9.748 1.790 12.625 1.00 95.25 109 PHE A O 1
ATOM 889 N N . THR A 1 110 ? -11.777 1.625 13.561 1.00 96.94 110 THR A N 1
ATOM 890 C CA . THR A 1 110 ? -12.549 1.378 12.340 1.00 96.94 110 THR A CA 1
ATOM 891 C C . THR A 1 110 ? -13.547 2.510 12.149 1.00 96.94 110 THR A C 1
ATOM 893 O O . THR A 1 110 ? -14.288 2.846 13.075 1.00 96.94 110 THR A O 1
ATOM 896 N N . LEU A 1 111 ? -13.573 3.091 10.950 1.00 97.19 111 LEU A N 1
ATOM 897 C CA . LEU A 1 111 ? -14.491 4.173 10.604 1.00 97.19 111 LEU A CA 1
ATOM 898 C C . LEU A 1 111 ? -15.512 3.693 9.578 1.00 97.19 111 LEU A C 1
ATOM 900 O O . LEU A 1 111 ? -15.148 3.091 8.563 1.00 97.19 111 LEU A O 1
ATOM 904 N N . LYS A 1 112 ? -16.781 4.001 9.836 1.00 97.00 112 LYS A N 1
ATOM 905 C CA . LYS A 1 112 ? -17.888 3.829 8.899 1.00 97.00 112 LYS A CA 1
ATOM 906 C C . LYS A 1 112 ? -18.307 5.191 8.350 1.00 97.00 112 LYS A C 1
ATOM 908 O O . LYS A 1 112 ? -18.462 6.141 9.113 1.00 97.00 112 LYS A O 1
ATOM 913 N N . PHE A 1 113 ? -18.495 5.271 7.037 1.00 95.06 113 PHE A N 1
ATOM 914 C CA . PHE A 1 113 ? -18.884 6.484 6.324 1.00 95.06 113 PHE A CA 1
ATOM 915 C C . PHE A 1 113 ? -20.314 6.331 5.813 1.00 95.06 113 PHE A C 1
ATOM 917 O O . PHE A 1 113 ? -20.581 5.560 4.892 1.00 95.06 113 PHE A O 1
ATOM 924 N N . GLU A 1 114 ? -21.246 7.052 6.426 1.00 92.62 114 GLU A N 1
ATOM 925 C CA . GLU A 1 114 ? -22.658 7.030 6.057 1.00 92.62 114 GLU A CA 1
ATOM 926 C C . GLU A 1 114 ? -22.982 8.256 5.209 1.00 92.62 114 GLU A C 1
ATOM 928 O O . GLU A 1 114 ? -22.705 9.388 5.601 1.00 92.62 114 GLU A O 1
ATOM 933 N N . LYS A 1 115 ? -23.569 8.043 4.028 1.00 86.44 115 LYS A N 1
ATOM 934 C CA . LYS A 1 115 ? -23.952 9.145 3.138 1.00 86.44 115 LYS A CA 1
ATOM 935 C C . LYS A 1 115 ? -25.044 9.983 3.793 1.00 86.44 115 LYS A C 1
ATOM 937 O O . LYS A 1 115 ? -26.098 9.456 4.149 1.00 86.44 115 LYS A O 1
ATOM 942 N N . ALA A 1 116 ? -24.810 11.283 3.874 1.00 77.69 116 ALA A N 1
ATOM 943 C CA . ALA A 1 116 ? -25.752 12.256 4.382 1.00 77.69 116 ALA A CA 1
ATOM 944 C C . ALA A 1 116 ? -26.207 13.177 3.235 1.00 77.69 116 ALA A C 1
ATOM 946 O O . ALA A 1 116 ? -25.422 13.859 2.574 1.00 77.69 116 ALA A O 1
ATOM 947 N N . GLY A 1 117 ? -27.508 13.133 2.939 1.00 70.81 117 GLY A N 1
ATOM 948 C CA . GLY A 1 117 ? -28.126 13.936 1.883 1.00 70.81 117 GLY A CA 1
ATOM 949 C C . GLY A 1 117 ? -27.920 13.430 0.447 1.00 70.81 117 GLY A C 1
ATOM 950 O O . GLY A 1 117 ? -27.344 12.374 0.183 1.00 70.81 117 GLY A O 1
ATOM 951 N N . VAL A 1 118 ? -28.465 14.194 -0.507 1.00 70.00 118 VAL A N 1
ATOM 952 C CA . VAL A 1 118 ? -28.342 13.933 -1.950 1.00 70.00 118 VAL A CA 1
ATOM 953 C C . VAL A 1 118 ? -27.196 14.792 -2.495 1.00 70.00 118 VAL A C 1
ATOM 955 O O . VAL A 1 118 ? -27.276 16.017 -2.386 1.00 70.00 118 VAL A O 1
ATOM 958 N N . PRO A 1 119 ? -26.135 14.203 -3.075 1.00 71.56 119 PRO A N 1
ATOM 959 C CA . PRO A 1 119 ? -25.016 14.977 -3.601 1.00 71.56 119 PRO A CA 1
ATOM 960 C C . PRO A 1 119 ? -25.429 15.825 -4.806 1.00 71.56 119 PRO A C 1
ATOM 962 O O . PRO A 1 119 ? -26.182 15.380 -5.676 1.00 71.56 119 PRO A O 1
ATOM 965 N N . ASN A 1 120 ? -24.863 17.030 -4.899 1.00 73.56 120 ASN A N 1
ATOM 966 C CA . ASN A 1 120 ? -24.902 17.800 -6.138 1.00 73.56 120 ASN A CA 1
ATOM 967 C C . ASN A 1 120 ? -24.084 17.086 -7.231 1.00 73.56 120 ASN A C 1
ATOM 969 O O . ASN A 1 120 ? -23.065 16.458 -6.922 1.00 73.56 120 ASN A O 1
ATOM 973 N N . PRO A 1 121 ? -24.463 17.215 -8.517 1.00 67.38 121 PRO A N 1
ATOM 974 C CA . PRO A 1 121 ? -23.707 16.625 -9.618 1.00 67.38 121 PRO A CA 1
ATOM 975 C C . PRO A 1 121 ? -22.232 17.052 -9.585 1.00 67.38 121 PRO A C 1
ATOM 977 O O . PRO A 1 121 ? -21.917 18.238 -9.662 1.00 67.38 121 PRO A O 1
ATOM 980 N N . GLY A 1 122 ? -21.326 16.079 -9.466 1.00 69.88 122 GLY A N 1
ATOM 981 C CA . GLY A 1 122 ? -19.876 16.307 -9.464 1.00 69.88 122 GLY A CA 1
ATOM 982 C C . GLY A 1 122 ? -19.248 16.629 -8.103 1.00 69.88 122 GLY A C 1
ATOM 983 O O . GLY A 1 122 ? -18.027 16.751 -8.040 1.00 69.88 122 GLY A O 1
ATOM 984 N N . GLN A 1 123 ? -20.030 16.719 -7.023 1.00 77.50 123 GLN A N 1
ATOM 985 C CA . GLN A 1 123 ? -19.515 16.910 -5.662 1.00 77.50 123 GLN A CA 1
ATOM 986 C C . GLN A 1 123 ? -19.585 15.611 -4.852 1.00 77.50 123 GLN A C 1
ATOM 988 O O . GLN A 1 123 ? -20.469 14.777 -5.059 1.00 77.50 123 GLN A O 1
ATOM 993 N N . LYS A 1 124 ? -18.635 15.438 -3.927 1.00 82.44 124 LYS A N 1
ATOM 994 C CA . LYS A 1 124 ? -18.690 14.371 -2.924 1.00 82.44 124 LYS A CA 1
ATOM 995 C C . LYS A 1 124 ? -19.884 14.643 -2.001 1.00 82.44 124 LYS A C 1
ATOM 997 O O . LYS A 1 124 ? -20.118 15.793 -1.635 1.00 82.44 124 LYS A O 1
ATOM 1002 N N . ALA A 1 125 ? -20.661 13.608 -1.682 1.00 84.06 125 ALA A N 1
ATOM 1003 C CA . ALA A 1 125 ? -21.754 13.736 -0.721 1.00 84.06 125 ALA A CA 1
ATOM 1004 C C . ALA A 1 125 ? -21.197 14.126 0.653 1.00 84.06 125 ALA A C 1
ATOM 1006 O O . ALA A 1 125 ? -20.076 13.736 0.989 1.00 84.06 125 ALA A O 1
ATOM 1007 N N . LEU A 1 126 ? -21.985 14.863 1.438 1.00 86.75 126 LEU A N 1
ATOM 1008 C CA . LEU A 1 126 ? -21.700 14.985 2.861 1.00 86.75 126 LEU A CA 1
ATOM 1009 C C . LEU A 1 126 ? -21.803 13.597 3.492 1.00 86.75 126 LEU A C 1
ATOM 1011 O O . LEU A 1 126 ? -22.563 12.736 3.038 1.00 86.75 126 LEU A O 1
ATOM 1015 N N . GLU A 1 127 ? -20.977 13.354 4.496 1.00 90.88 127 GLU A N 1
ATOM 1016 C CA . GLU A 1 127 ? -20.891 12.059 5.153 1.00 90.88 127 GLU A CA 1
ATOM 1017 C C . GLU A 1 127 ? -20.907 12.255 6.662 1.00 90.88 127 GLU A C 1
ATOM 1019 O O . GLU A 1 127 ? -20.271 13.170 7.193 1.00 90.88 127 GLU A O 1
ATOM 1024 N N . ARG A 1 128 ? -21.614 11.353 7.337 1.00 93.81 128 ARG A N 1
ATOM 1025 C CA . ARG A 1 128 ? -21.503 11.139 8.772 1.00 93.81 128 ARG A CA 1
ATOM 1026 C C . ARG A 1 128 ? -20.446 10.069 9.017 1.00 93.81 128 ARG A C 1
ATOM 1028 O O . ARG A 1 128 ? -20.499 8.991 8.420 1.00 93.81 128 ARG A O 1
ATOM 1035 N N . VAL A 1 129 ? -19.480 10.372 9.874 1.00 95.69 129 VAL A N 1
ATOM 1036 C CA . VAL A 1 129 ? -18.389 9.459 10.229 1.00 95.69 129 VAL A CA 1
ATOM 1037 C C . VAL A 1 129 ? -18.713 8.825 11.572 1.00 95.69 129 VAL A C 1
ATOM 1039 O O . VAL A 1 129 ? -18.905 9.530 12.555 1.00 95.69 129 VAL A O 1
ATOM 1042 N N . VAL A 1 130 ? -18.763 7.497 11.630 1.00 96.19 130 VAL A N 1
ATOM 1043 C CA . VAL A 1 130 ? -18.982 6.755 12.878 1.00 96.19 130 VAL A CA 1
ATOM 1044 C C . VAL A 1 130 ? -17.714 5.984 13.213 1.00 96.19 130 VAL A C 1
ATOM 1046 O O . VAL A 1 130 ? -17.300 5.100 12.456 1.00 96.19 130 VAL A O 1
ATOM 1049 N N . ALA A 1 131 ? -17.085 6.328 14.333 1.00 96.06 131 ALA A N 1
ATOM 1050 C CA . ALA A 1 131 ? -15.874 5.685 14.813 1.00 96.06 131 ALA A CA 1
ATOM 1051 C C . ALA A 1 131 ? -16.194 4.526 15.763 1.00 96.06 131 ALA A C 1
ATOM 1053 O O . ALA A 1 131 ? -17.067 4.602 16.624 1.00 96.06 131 ALA A O 1
ATOM 1054 N N . SER A 1 132 ? -15.445 3.438 15.626 1.00 94.56 132 SER A N 1
ATOM 1055 C CA . SER A 1 132 ? -15.491 2.285 16.524 1.00 94.56 132 SER A CA 1
ATOM 1056 C C . SER A 1 132 ? -14.074 1.795 16.812 1.00 94.56 132 SER A C 1
ATOM 1058 O O . SER A 1 132 ? -13.182 1.929 15.974 1.00 94.56 132 SER A O 1
ATOM 1060 N N . ALA A 1 133 ? -13.855 1.247 18.004 1.00 93.44 133 ALA A N 1
ATOM 1061 C CA . ALA A 1 133 ? -12.598 0.615 18.387 1.00 93.44 133 ALA A CA 1
ATOM 1062 C C . ALA A 1 133 ? -12.782 -0.890 18.547 1.00 93.44 133 ALA A C 1
ATOM 1064 O O . ALA A 1 133 ? -13.878 -1.370 18.842 1.00 93.44 133 ALA A O 1
ATOM 1065 N N . TYR A 1 134 ? -11.688 -1.629 18.413 1.00 91.12 134 TYR A N 1
ATOM 1066 C CA . TYR A 1 134 ? -11.656 -3.055 18.707 1.00 91.12 134 TYR A CA 1
ATOM 1067 C C . TYR A 1 134 ? -10.336 -3.441 19.367 1.00 91.12 134 TYR A C 1
ATOM 1069 O O . TYR A 1 134 ? -9.331 -2.746 19.259 1.00 91.12 134 TYR A O 1
ATOM 1077 N N . THR A 1 135 ? -10.331 -4.572 20.064 1.00 88.31 135 THR A N 1
ATOM 1078 C CA . THR A 1 135 ? -9.122 -5.105 20.696 1.00 88.31 135 THR A CA 1
ATOM 1079 C C . THR A 1 135 ? -8.423 -6.062 19.744 1.00 88.31 135 THR A C 1
ATOM 1081 O O . THR A 1 135 ? -9.039 -6.991 19.218 1.00 88.31 135 THR A O 1
ATOM 1084 N N . LEU A 1 136 ? -7.123 -5.857 19.528 1.00 86.50 136 LEU A N 1
ATOM 1085 C CA . LEU A 1 136 ? -6.328 -6.803 18.752 1.00 86.50 136 LEU A CA 1
ATOM 1086 C C . LEU A 1 136 ? -6.241 -8.153 19.481 1.00 86.50 136 LEU A C 1
ATOM 1088 O O . LEU A 1 136 ? -6.128 -8.178 20.712 1.00 86.50 136 LEU A O 1
ATOM 1092 N N . PRO A 1 137 ? -6.248 -9.279 18.744 1.00 87.62 137 PRO A N 1
ATOM 1093 C CA . PRO A 1 137 ? -5.959 -10.579 19.327 1.00 87.62 137 PRO A CA 1
ATOM 1094 C C . PRO A 1 137 ? -4.611 -10.563 20.051 1.00 87.62 137 PRO A C 1
ATOM 1096 O O . PRO A 1 137 ? -3.641 -9.978 19.567 1.00 87.62 137 PRO A O 1
ATOM 1099 N N . ASN A 1 138 ? -4.534 -11.234 21.201 1.00 87.19 138 ASN A N 1
ATOM 1100 C CA . ASN A 1 138 ? -3.269 -11.391 21.908 1.00 87.19 138 ASN A CA 1
ATOM 1101 C C . ASN A 1 138 ? -2.307 -12.246 21.059 1.00 87.19 138 ASN A C 1
ATOM 1103 O O . ASN A 1 138 ? -2.527 -13.443 20.886 1.00 87.19 138 ASN A O 1
ATOM 1107 N N . MET A 1 139 ? -1.243 -11.622 20.548 1.00 87.50 139 MET A N 1
ATOM 1108 C CA . MET A 1 139 ? -0.245 -12.249 19.670 1.00 87.50 139 MET A CA 1
ATOM 1109 C C . MET A 1 139 ? 0.807 -13.080 20.423 1.00 87.50 139 MET A C 1
ATOM 1111 O O . MET A 1 139 ? 1.705 -13.652 19.804 1.00 87.50 139 MET A O 1
ATOM 1115 N N . GLY A 1 140 ? 0.718 -13.149 21.751 1.00 88.94 140 GLY A N 1
ATOM 1116 C CA . GLY A 1 140 ? 1.608 -13.937 22.591 1.00 88.94 140 GLY A CA 1
ATOM 1117 C C . GLY A 1 140 ? 2.029 -13.196 23.860 1.00 88.94 140 GLY A C 1
ATOM 1118 O O . GLY A 1 140 ? 1.835 -11.990 23.989 1.00 88.94 140 GLY A O 1
ATOM 1119 N N . PRO A 1 141 ? 2.639 -13.910 24.817 1.00 91.12 141 PRO A N 1
ATOM 1120 C CA . PRO A 1 141 ? 2.988 -13.353 26.122 1.00 91.12 141 PRO A CA 1
ATOM 1121 C C . PRO A 1 141 ? 4.252 -12.477 26.111 1.00 91.12 141 PRO A C 1
ATOM 1123 O O . PRO A 1 141 ? 4.619 -11.932 27.149 1.00 91.12 141 PRO A O 1
ATOM 1126 N N . TYR A 1 142 ? 4.954 -12.376 24.979 1.00 89.62 142 TYR A N 1
ATOM 1127 C CA . TYR A 1 142 ? 6.243 -11.693 24.884 1.00 89.62 142 TYR A CA 1
ATOM 1128 C C . TYR A 1 142 ? 6.090 -10.277 24.323 1.00 89.62 142 TYR A C 1
ATOM 1130 O O . TYR A 1 142 ? 5.286 -10.038 23.427 1.00 89.62 142 TYR A O 1
ATOM 1138 N N . GLU A 1 143 ? 6.916 -9.343 24.798 1.00 85.31 143 GLU A N 1
ATOM 1139 C CA . GLU A 1 143 ? 6.919 -7.948 24.324 1.00 85.31 143 GLU A CA 1
ATOM 1140 C C . GLU A 1 143 ? 7.183 -7.830 22.815 1.00 85.31 143 GLU A C 1
ATOM 1142 O O . GLU A 1 143 ? 6.582 -7.003 22.140 1.00 85.31 143 GLU A O 1
ATOM 1147 N N . GLU A 1 144 ? 8.019 -8.708 22.259 1.00 84.69 144 GLU A N 1
ATOM 1148 C CA . GLU A 1 144 ? 8.296 -8.788 20.817 1.00 84.69 144 GLU A CA 1
ATOM 1149 C C . GLU A 1 144 ? 7.089 -9.211 19.963 1.00 84.69 144 GLU A C 1
ATOM 1151 O O . GLU A 1 144 ? 7.116 -9.034 18.746 1.00 84.69 144 GLU A O 1
ATOM 1156 N N . CYS A 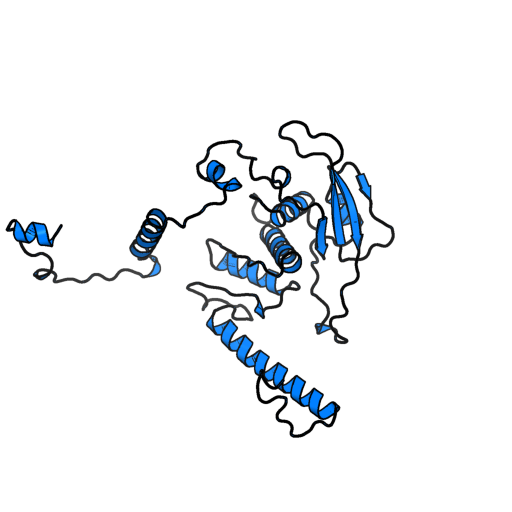1 145 ? 6.035 -9.759 20.580 1.00 83.56 145 CYS A N 1
ATOM 1157 C CA . CYS A 1 145 ? 4.782 -10.097 19.906 1.00 83.56 145 CYS A CA 1
ATOM 1158 C C . CYS A 1 145 ? 3.855 -8.886 19.750 1.00 83.56 145 CYS A C 1
ATOM 1160 O O . CYS A 1 145 ? 2.872 -8.980 19.014 1.00 83.56 145 CYS A O 1
ATOM 1162 N N . LYS A 1 146 ? 4.126 -7.764 20.434 1.00 86.12 146 LYS A N 1
ATOM 1163 C CA . LYS A 1 146 ? 3.305 -6.561 20.291 1.00 86.12 146 LYS A CA 1
ATOM 1164 C C . LYS A 1 146 ? 3.496 -5.961 18.892 1.00 86.12 146 LYS A C 1
ATOM 1166 O O . LYS A 1 146 ? 4.639 -5.821 18.444 1.00 86.12 146 LYS A O 1
ATOM 1171 N N . PRO A 1 147 ? 2.401 -5.601 18.205 1.00 87.44 147 PRO A N 1
ATOM 1172 C CA . PRO A 1 147 ? 2.472 -5.007 16.880 1.00 87.44 147 PRO A CA 1
ATOM 1173 C C . PRO A 1 147 ? 3.172 -3.650 16.944 1.00 87.44 147 PRO A C 1
ATOM 1175 O O . PRO A 1 147 ? 3.112 -2.935 17.949 1.00 87.44 147 PRO A O 1
ATOM 1178 N N . ARG A 1 148 ? 3.856 -3.294 15.858 1.00 88.69 148 ARG A N 1
ATOM 1179 C CA . ARG A 1 148 ? 4.458 -1.965 15.721 1.00 88.69 148 ARG A CA 1
ATOM 1180 C C . ARG A 1 148 ? 3.370 -0.975 15.337 1.00 88.69 148 ARG A C 1
ATOM 1182 O O . ARG A 1 148 ? 2.596 -1.247 14.430 1.00 88.69 148 ARG A O 1
ATOM 1189 N N . GLU A 1 149 ? 3.351 0.168 16.009 1.00 87.38 149 GLU A N 1
ATOM 1190 C CA . GLU A 1 149 ? 2.331 1.195 15.807 1.00 87.38 149 GLU A CA 1
ATOM 1191 C C . GLU A 1 149 ? 2.939 2.463 15.205 1.00 87.38 149 GLU A C 1
ATOM 1193 O O . GLU A 1 149 ? 4.047 2.893 15.563 1.00 87.38 149 GLU A O 1
ATOM 1198 N N . ASN A 1 150 ? 2.176 3.088 14.318 1.00 91.25 150 ASN A N 1
ATOM 1199 C CA . ASN A 1 150 ? 2.428 4.410 13.785 1.00 91.25 150 ASN A CA 1
ATOM 1200 C C . ASN A 1 150 ? 2.505 5.466 14.907 1.00 91.25 150 ASN A C 1
ATOM 1202 O O . ASN A 1 150 ? 1.790 5.432 15.909 1.00 91.25 150 ASN A O 1
ATOM 1206 N N . LYS A 1 151 ? 3.399 6.440 14.713 1.00 92.06 151 LYS A N 1
ATOM 1207 C CA . LYS A 1 151 ? 3.630 7.572 15.629 1.00 92.06 151 LYS A CA 1
ATOM 1208 C C . LYS A 1 151 ? 3.336 8.926 14.986 1.00 92.06 151 LYS A C 1
ATOM 1210 O O . LYS A 1 151 ? 3.499 9.960 15.627 1.00 92.06 151 LYS A O 1
ATOM 1215 N N . ILE A 1 152 ? 2.976 8.932 13.707 1.00 94.56 152 ILE A N 1
ATOM 1216 C CA . ILE A 1 152 ? 2.791 10.138 12.913 1.00 94.56 152 ILE A CA 1
ATOM 1217 C C . ILE A 1 152 ? 1.343 10.591 13.056 1.00 94.56 152 ILE A C 1
ATOM 1219 O O . ILE A 1 152 ? 0.418 9.823 12.793 1.00 94.56 152 ILE A O 1
ATOM 1223 N N . ARG A 1 153 ? 1.154 11.856 13.445 1.00 96.94 153 ARG A N 1
ATOM 1224 C CA . ARG A 1 153 ? -0.142 12.534 13.357 1.00 96.94 153 ARG A CA 1
ATOM 1225 C C . ARG A 1 153 ? -0.299 13.057 11.931 1.00 96.94 153 ARG A C 1
ATOM 1227 O O . ARG A 1 153 ? 0.373 14.018 11.556 1.00 96.94 153 ARG A O 1
ATOM 1234 N N . PHE A 1 154 ? -1.095 12.371 11.121 1.00 97.81 154 PHE A N 1
ATOM 1235 C CA . PHE A 1 154 ? -1.337 12.752 9.735 1.00 97.81 154 PHE A CA 1
ATOM 1236 C C . PHE A 1 154 ? -2.212 14.007 9.670 1.00 97.81 154 PHE A C 1
ATOM 1238 O O . PHE A 1 154 ? -3.073 14.240 10.508 1.00 97.81 154 PHE A O 1
ATOM 1245 N N . THR A 1 155 ? -1.985 14.854 8.671 1.00 97.44 155 THR A N 1
ATOM 1246 C CA . THR A 1 155 ? -2.857 16.014 8.447 1.00 97.44 155 THR A CA 1
ATOM 1247 C C . THR A 1 155 ? -4.172 15.579 7.795 1.00 97.44 155 THR A C 1
ATOM 1249 O O . THR A 1 155 ? -4.195 14.536 7.139 1.00 97.44 155 THR A O 1
ATOM 1252 N N . PRO A 1 156 ? -5.245 16.389 7.847 1.00 97.56 156 PRO A N 1
ATOM 1253 C CA . PRO A 1 156 ? -6.522 16.041 7.208 1.00 97.56 156 PRO A CA 1
ATOM 1254 C C . PRO A 1 156 ? -6.374 15.723 5.711 1.00 97.56 156 PRO A C 1
ATOM 1256 O O . PRO A 1 156 ? -6.961 14.780 5.192 1.00 97.56 156 PRO A O 1
ATOM 1259 N N . VAL A 1 157 ? -5.487 16.447 5.019 1.00 96.56 157 VAL A N 1
ATOM 1260 C CA . VAL A 1 157 ? -5.168 16.208 3.601 1.00 96.56 157 VAL A CA 1
ATOM 1261 C C . VAL A 1 157 ? -4.451 14.868 3.393 1.00 96.56 157 VAL A C 1
ATOM 1263 O O . VAL A 1 157 ? -4.708 14.173 2.411 1.00 96.56 157 VAL A O 1
ATOM 1266 N N . GLN A 1 158 ? -3.551 14.486 4.304 1.00 97.69 158 GLN A N 1
ATOM 1267 C CA . GLN A 1 158 ? -2.896 13.177 4.261 1.00 97.69 158 GLN A CA 1
ATOM 1268 C C . GLN A 1 158 ? -3.880 12.055 4.597 1.00 97.69 158 GLN A C 1
ATOM 1270 O O . GLN A 1 158 ? -3.836 11.019 3.944 1.00 97.69 158 GLN A O 1
ATOM 1275 N N . VAL A 1 159 ? -4.791 12.259 5.552 1.00 97.94 159 VAL A N 1
ATOM 1276 C CA . VAL A 1 159 ? -5.842 11.288 5.884 1.00 97.94 159 VAL A CA 1
ATOM 1277 C C . VAL A 1 159 ? -6.785 11.078 4.704 1.00 97.94 159 VAL A C 1
ATOM 1279 O O . VAL A 1 159 ? -7.081 9.931 4.378 1.00 97.94 159 VAL A O 1
ATOM 1282 N N . GLU A 1 160 ? -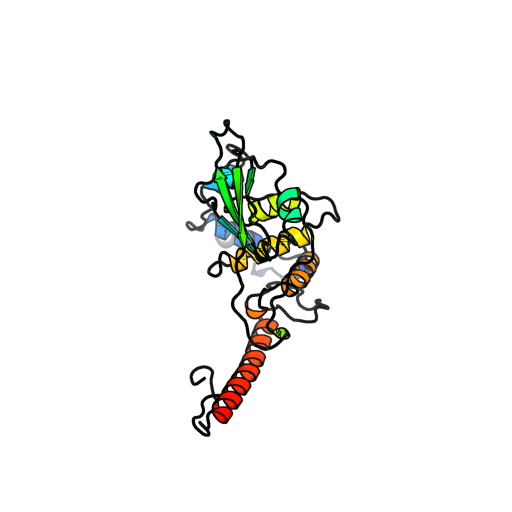7.183 12.134 3.992 1.00 96.75 160 GLU A N 1
ATOM 1283 C CA . GLU A 1 160 ? -7.966 11.988 2.759 1.00 96.75 160 GLU A CA 1
ATOM 1284 C C . GLU A 1 160 ? -7.177 11.238 1.674 1.00 96.75 160 GLU A C 1
ATOM 1286 O O . GLU A 1 160 ? -7.723 10.356 1.012 1.00 96.75 160 GLU A O 1
ATOM 1291 N N . ALA A 1 161 ? -5.872 11.501 1.528 1.00 97.81 161 ALA A N 1
ATOM 1292 C CA . ALA A 1 161 ? -5.019 10.736 0.617 1.00 97.81 161 ALA A CA 1
ATOM 1293 C C . ALA A 1 161 ? -4.916 9.251 1.015 1.00 97.81 161 ALA A C 1
ATOM 1295 O O . ALA A 1 161 ? -4.945 8.383 0.140 1.00 97.81 161 ALA A O 1
ATOM 1296 N N . ILE A 1 162 ? -4.838 8.948 2.316 1.00 98.31 162 ILE A N 1
ATOM 1297 C CA . ILE A 1 162 ? -4.835 7.578 2.846 1.00 98.31 162 ILE A CA 1
ATOM 1298 C C . ILE A 1 162 ? -6.177 6.902 2.554 1.00 98.31 162 ILE A C 1
ATOM 1300 O O . ILE A 1 162 ? -6.204 5.823 1.965 1.00 98.31 162 ILE A O 1
ATOM 1304 N N . ARG A 1 163 ? -7.292 7.555 2.896 1.00 97.56 163 ARG A N 1
ATOM 1305 C CA . ARG A 1 163 ? -8.654 7.064 2.646 1.00 97.56 163 ARG A CA 1
ATOM 1306 C C . ARG A 1 163 ? -8.885 6.787 1.163 1.00 97.56 163 ARG A C 1
ATOM 1308 O O . ARG A 1 163 ? -9.399 5.724 0.814 1.00 97.56 163 ARG A O 1
ATOM 1315 N N . SER A 1 164 ? -8.482 7.715 0.300 1.00 97.38 164 SER A N 1
ATOM 1316 C CA . SER A 1 164 ? -8.562 7.558 -1.151 1.00 97.38 164 SER A CA 1
ATOM 1317 C C . SER A 1 164 ? -7.690 6.398 -1.636 1.00 97.38 164 SER A C 1
ATOM 1319 O O . SER A 1 164 ? -8.117 5.635 -2.495 1.00 97.38 164 SER A O 1
ATOM 1321 N N . GLY A 1 165 ? -6.485 6.230 -1.083 1.00 97.62 165 GLY A N 1
ATOM 1322 C CA . GLY A 1 165 ? -5.545 5.170 -1.463 1.00 97.62 165 GLY A CA 1
ATOM 1323 C C . GLY A 1 165 ? -5.959 3.756 -1.041 1.00 97.62 165 GLY A C 1
ATOM 1324 O O . GLY A 1 165 ? -5.559 2.797 -1.695 1.00 97.62 165 GLY A O 1
ATOM 1325 N N . VAL A 1 166 ? -6.746 3.620 0.030 1.00 97.75 166 VAL A N 1
ATOM 1326 C CA . VAL A 1 166 ? -7.301 2.328 0.475 1.00 97.75 166 VAL A CA 1
ATOM 1327 C C . VAL A 1 166 ? -8.554 1.946 -0.310 1.00 97.75 166 VAL A C 1
ATOM 1329 O O . VAL A 1 166 ? -8.828 0.763 -0.503 1.00 97.75 166 VAL A O 1
ATOM 1332 N N . ASN A 1 167 ? -9.318 2.935 -0.773 1.00 97.31 167 ASN A N 1
ATOM 1333 C CA . ASN A 1 167 ? -10.471 2.673 -1.618 1.00 97.31 167 ASN A CA 1
ATOM 1334 C C . ASN A 1 167 ? -10.059 2.283 -3.047 1.00 97.31 167 ASN A C 1
ATOM 1336 O O . ASN A 1 167 ? -9.034 2.743 -3.555 1.00 97.31 167 ASN A O 1
ATOM 1340 N N . PRO A 1 168 ? -10.896 1.501 -3.751 1.00 96.12 168 PRO A N 1
ATOM 1341 C CA . PRO A 1 168 ? -10.727 1.295 -5.182 1.00 96.12 168 PRO A CA 1
ATOM 1342 C C . PRO A 1 168 ? -10.814 2.615 -5.958 1.00 96.12 168 PRO A C 1
ATOM 1344 O O . PRO A 1 168 ? -11.622 3.483 -5.626 1.00 96.12 168 PRO A O 1
ATOM 1347 N N . GLY A 1 169 ? -10.018 2.734 -7.021 1.00 95.25 169 GLY A N 1
ATOM 1348 C CA . GLY A 1 169 ? -10.014 3.880 -7.931 1.00 95.25 169 GLY A CA 1
ATOM 1349 C C . GLY A 1 169 ? -8.613 4.411 -8.218 1.00 95.25 169 GLY A C 1
ATOM 1350 O O . GLY A 1 169 ? -7.610 3.730 -7.993 1.00 95.25 169 GLY A O 1
ATOM 1351 N N . LEU A 1 170 ? -8.546 5.636 -8.743 1.00 95.88 170 LEU A N 1
ATOM 1352 C CA . LEU A 1 170 ? -7.295 6.347 -8.993 1.00 95.88 170 LEU A CA 1
ATOM 1353 C C . LEU A 1 170 ? -7.079 7.431 -7.936 1.00 95.88 170 LEU A C 1
ATOM 1355 O O . LEU A 1 170 ? -7.806 8.422 -7.887 1.00 95.88 170 LEU A O 1
ATOM 1359 N N . THR A 1 171 ? -6.007 7.284 -7.159 1.00 96.81 171 THR A N 1
ATOM 1360 C CA . THR A 1 171 ? -5.579 8.279 -6.171 1.00 96.81 171 THR A CA 1
ATOM 1361 C C . THR A 1 171 ? -4.292 8.946 -6.632 1.00 96.81 171 THR A C 1
ATOM 1363 O O . THR A 1 171 ? -3.250 8.301 -6.745 1.00 96.81 171 THR A O 1
ATOM 1366 N N . MET A 1 172 ? -4.352 10.253 -6.883 1.00 95.44 172 MET A N 1
ATOM 1367 C CA . MET A 1 172 ? -3.194 11.055 -7.272 1.00 95.44 172 MET A CA 1
ATOM 1368 C C . MET A 1 172 ? -2.829 12.024 -6.149 1.00 95.44 172 MET A C 1
ATOM 1370 O O . MET A 1 172 ? -3.566 12.964 -5.864 1.00 95.44 172 MET A O 1
ATOM 1374 N N . VAL A 1 173 ? -1.666 11.809 -5.531 1.00 95.88 173 VAL A N 1
ATOM 1375 C CA . VAL A 1 173 ? -1.166 12.646 -4.433 1.00 95.88 173 VAL A CA 1
ATOM 1376 C C . VAL A 1 173 ? -0.050 13.548 -4.943 1.00 95.88 173 VAL A C 1
ATOM 1378 O O . VAL A 1 173 ? 1.019 13.079 -5.338 1.00 95.88 173 VAL A O 1
ATOM 1381 N N . VAL A 1 174 ? -0.279 14.859 -4.897 1.00 94.81 174 VAL A N 1
ATOM 1382 C CA . VAL A 1 174 ? 0.728 15.872 -5.229 1.00 94.81 174 VAL A CA 1
ATOM 1383 C C . VAL A 1 174 ? 1.207 16.518 -3.936 1.00 94.81 174 VAL A C 1
ATOM 1385 O O . VAL A 1 174 ? 0.416 17.068 -3.181 1.00 94.81 174 VAL A O 1
ATOM 1388 N N . GLY A 1 175 ? 2.514 16.467 -3.679 1.00 91.56 175 GLY A N 1
ATOM 1389 C CA . GLY A 1 175 ? 3.094 17.038 -2.465 1.00 91.56 175 GLY A CA 1
ATOM 1390 C C . GLY A 1 175 ? 4.479 17.637 -2.716 1.00 91.56 175 GLY A C 1
ATOM 1391 O O . GLY A 1 175 ? 5.344 16.928 -3.249 1.00 91.56 175 GLY A O 1
ATOM 1392 N N . PRO A 1 176 ? 4.746 18.891 -2.300 1.00 92.31 176 PRO A N 1
ATOM 1393 C CA . PRO A 1 176 ? 6.090 19.471 -2.273 1.00 92.31 176 PRO A CA 1
ATOM 1394 C C . PRO A 1 176 ? 7.128 18.589 -1.547 1.00 92.31 176 PRO A C 1
ATOM 1396 O O . PRO A 1 176 ? 6.764 17.656 -0.816 1.00 92.31 176 PRO A O 1
ATOM 1399 N N . PRO A 1 177 ? 8.438 18.827 -1.727 1.00 90.75 177 PRO A N 1
ATOM 1400 C CA . PRO A 1 177 ? 9.470 18.159 -0.932 1.00 90.75 177 PRO A CA 1
ATOM 1401 C C . PRO A 1 177 ? 9.205 18.313 0.576 1.00 90.75 177 PRO A C 1
ATOM 1403 O O . PRO A 1 177 ? 8.802 19.380 1.023 1.00 90.75 177 PRO A O 1
ATOM 1406 N N . GLY A 1 178 ? 9.387 17.240 1.353 1.00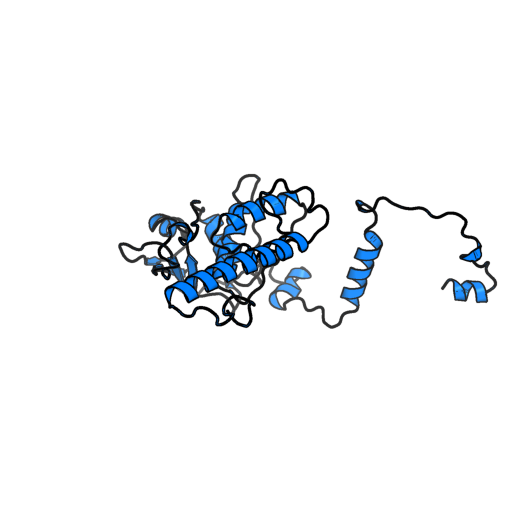 89.19 178 GLY A N 1
ATOM 1407 C CA . GLY A 1 178 ? 9.206 17.265 2.814 1.00 89.19 178 GLY A CA 1
ATOM 1408 C C . GLY A 1 178 ? 7.767 17.129 3.338 1.00 89.19 178 GLY A C 1
ATOM 1409 O O . GLY A 1 178 ? 7.577 17.082 4.543 1.00 89.19 178 GLY A O 1
ATOM 1410 N N . THR A 1 179 ? 6.751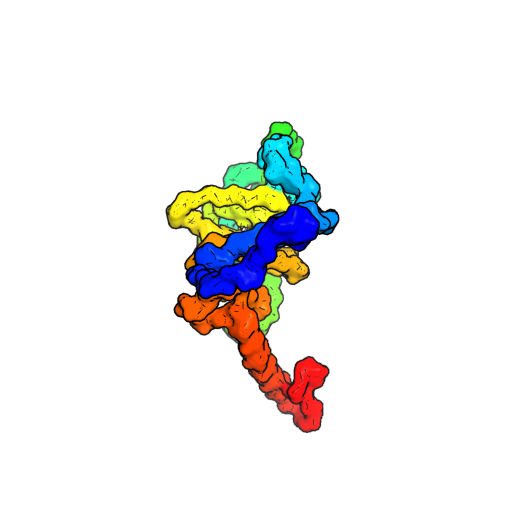 16.990 2.480 1.00 92.00 179 THR A N 1
ATOM 1411 C CA . THR A 1 179 ? 5.327 16.892 2.896 1.00 92.00 179 THR A CA 1
ATOM 1412 C C . THR A 1 179 ? 4.864 15.507 3.377 1.00 92.00 179 THR A C 1
ATOM 1414 O O . THR A 1 179 ? 3.668 15.235 3.432 1.00 92.00 179 THR A O 1
ATOM 1417 N N . GLY A 1 180 ? 5.788 14.597 3.700 1.00 93.00 180 GLY A N 1
ATOM 1418 C CA . GLY A 1 180 ? 5.430 13.272 4.230 1.00 93.00 180 GLY A CA 1
ATOM 1419 C C . GLY A 1 180 ? 4.788 12.313 3.218 1.00 93.00 180 GLY A C 1
ATOM 1420 O O . GLY A 1 180 ? 4.061 11.405 3.611 1.00 93.00 180 GLY A O 1
ATOM 1421 N N . LYS A 1 181 ? 5.054 12.478 1.911 1.00 93.81 181 LYS A N 1
ATOM 1422 C CA . LYS A 1 181 ? 4.549 11.568 0.856 1.00 93.81 181 LYS A CA 1
ATOM 1423 C C . LYS A 1 181 ? 4.885 10.101 1.133 1.00 93.81 181 LYS A C 1
ATOM 1425 O O . LYS A 1 181 ? 4.036 9.236 0.958 1.00 93.81 181 LYS A O 1
ATOM 1430 N N . THR A 1 182 ? 6.119 9.836 1.563 1.00 93.38 182 THR A N 1
ATOM 1431 C CA . THR A 1 182 ? 6.584 8.482 1.886 1.00 93.38 182 THR A CA 1
ATOM 1432 C C . THR A 1 182 ? 5.781 7.902 3.045 1.00 93.38 182 THR A C 1
ATOM 1434 O O . THR A 1 182 ? 5.304 6.783 2.939 1.00 93.38 182 THR A O 1
ATOM 1437 N N . ASP A 1 183 ? 5.562 8.674 4.109 1.00 95.38 183 ASP A N 1
ATOM 1438 C CA . ASP A 1 183 ? 4.776 8.248 5.273 1.00 95.38 183 ASP A CA 1
ATOM 1439 C C . ASP A 1 183 ? 3.314 7.965 4.914 1.00 95.38 183 ASP A C 1
ATOM 1441 O O . ASP A 1 183 ? 2.769 6.935 5.297 1.00 95.38 183 ASP A O 1
ATOM 1445 N N . THR A 1 184 ? 2.714 8.827 4.090 1.00 96.62 184 THR A N 1
ATOM 1446 C CA . THR A 1 184 ? 1.354 8.637 3.560 1.00 96.62 184 THR A CA 1
ATOM 1447 C C . THR A 1 184 ? 1.255 7.342 2.746 1.00 96.62 184 THR A C 1
ATOM 1449 O O . THR A 1 184 ? 0.352 6.538 2.958 1.00 96.62 184 THR A O 1
ATOM 1452 N N . ALA A 1 185 ? 2.208 7.098 1.839 1.00 96.25 185 ALA A N 1
ATOM 1453 C CA . ALA A 1 185 ? 2.231 5.890 1.014 1.00 96.25 185 ALA A CA 1
ATOM 1454 C C . ALA A 1 185 ? 2.435 4.617 1.849 1.00 96.25 185 ALA A C 1
ATOM 1456 O O . ALA A 1 185 ? 1.783 3.605 1.604 1.00 96.25 185 ALA A O 1
ATOM 1457 N N . VAL A 1 186 ? 3.318 4.667 2.845 1.00 95.75 186 VAL A N 1
ATOM 1458 C CA . VAL A 1 186 ? 3.592 3.544 3.748 1.00 95.75 186 VAL A CA 1
ATOM 1459 C C . VAL A 1 186 ? 2.356 3.210 4.587 1.00 95.75 186 VAL A C 1
ATOM 1461 O O . VAL A 1 186 ? 2.029 2.031 4.721 1.00 95.75 186 VAL A O 1
ATOM 1464 N N . GLN A 1 187 ? 1.612 4.218 5.058 1.00 97.38 187 GLN A N 1
ATOM 1465 C CA . GLN A 1 187 ? 0.352 3.986 5.766 1.00 97.38 187 GLN A CA 1
ATOM 1466 C C . GLN A 1 187 ? -0.715 3.369 4.854 1.00 97.38 187 GLN A C 1
ATOM 1468 O O . GLN A 1 187 ? -1.385 2.427 5.263 1.00 97.38 187 GLN A O 1
ATOM 1473 N N . VAL A 1 188 ? -0.834 3.813 3.597 1.00 97.81 188 VAL A N 1
ATOM 1474 C CA . VAL A 1 188 ? -1.730 3.163 2.619 1.00 97.81 188 VAL A CA 1
ATOM 1475 C C . VAL A 1 188 ? -1.370 1.687 2.442 1.00 97.81 188 VAL A C 1
ATOM 1477 O O . VAL A 1 188 ? -2.253 0.836 2.482 1.00 97.81 188 VAL A O 1
ATOM 1480 N N . VAL A 1 189 ? -0.081 1.359 2.301 1.00 97.00 189 VAL A N 1
ATOM 1481 C CA . VAL A 1 189 ? 0.379 -0.036 2.184 1.00 97.00 189 VAL A CA 1
ATOM 1482 C C . VAL A 1 189 ? 0.012 -0.854 3.424 1.00 97.00 189 VAL A C 1
ATOM 1484 O O . VAL A 1 189 ? -0.438 -1.989 3.277 1.00 97.00 189 VAL A O 1
ATOM 1487 N N . ASN A 1 190 ? 0.158 -0.282 4.623 1.00 96.44 190 ASN A N 1
ATOM 1488 C CA . ASN A 1 190 ? -0.236 -0.914 5.884 1.00 96.44 190 ASN A CA 1
ATOM 1489 C C . ASN A 1 190 ? -1.723 -1.266 5.903 1.00 96.44 190 ASN A C 1
ATOM 1491 O O . ASN A 1 190 ? -2.105 -2.409 6.154 1.00 96.44 190 ASN A O 1
ATOM 1495 N N . LEU A 1 191 ? -2.568 -0.293 5.565 1.00 97.62 191 LEU A N 1
ATOM 1496 C CA . LEU A 1 191 ? -4.011 -0.487 5.560 1.00 97.62 191 LEU A CA 1
ATOM 1497 C C . LEU A 1 191 ? -4.448 -1.479 4.482 1.00 97.62 191 LEU A C 1
ATOM 1499 O O . LEU A 1 191 ? -5.254 -2.355 4.781 1.00 97.62 191 LEU A O 1
ATOM 1503 N N . LEU A 1 192 ? -3.888 -1.403 3.271 1.00 97.75 192 LEU A N 1
ATOM 1504 C CA . LEU A 1 192 ? -4.177 -2.363 2.203 1.00 97.75 192 LEU A CA 1
ATOM 1505 C C . LEU A 1 192 ? -3.777 -3.792 2.599 1.00 97.75 192 LEU A C 1
ATOM 1507 O O . LEU A 1 192 ? -4.547 -4.720 2.370 1.00 97.75 192 LEU A O 1
ATOM 1511 N N . PHE A 1 193 ? -2.610 -3.970 3.227 1.00 96.56 193 PHE A N 1
ATOM 1512 C CA . PHE A 1 193 ? -2.130 -5.280 3.673 1.00 96.56 193 PHE A CA 1
ATOM 1513 C C . PHE A 1 193 ? -3.070 -5.927 4.698 1.00 96.56 193 PHE A C 1
ATOM 1515 O O . PHE A 1 193 ? -3.339 -7.125 4.617 1.00 96.56 193 PHE A O 1
ATOM 1522 N N . HIS A 1 194 ? -3.585 -5.145 5.649 1.00 95.50 194 HIS A N 1
ATOM 1523 C CA . HIS A 1 194 ? -4.446 -5.666 6.708 1.00 95.50 194 HIS A CA 1
ATOM 1524 C C . HIS A 1 194 ? -5.930 -5.759 6.323 1.00 95.50 194 HIS A C 1
ATOM 1526 O O . HIS A 1 194 ? -6.587 -6.709 6.743 1.00 95.50 194 HIS A O 1
ATOM 1532 N N . ASN A 1 195 ? -6.460 -4.821 5.527 1.00 96.62 195 ASN A N 1
ATOM 1533 C CA . ASN A 1 195 ? -7.857 -4.860 5.071 1.00 96.62 195 ASN A CA 1
ATOM 1534 C C . ASN A 1 195 ? -8.067 -5.899 3.956 1.00 96.62 195 ASN A C 1
ATOM 1536 O O . ASN A 1 195 ? -9.161 -6.445 3.829 1.00 96.62 195 ASN A O 1
ATOM 1540 N N . PHE A 1 196 ? -7.032 -6.196 3.158 1.00 97.00 196 PHE A N 1
ATOM 1541 C CA . PHE A 1 196 ? -7.126 -7.088 2.000 1.00 97.00 196 PHE A CA 1
ATOM 1542 C C . PHE A 1 196 ? -5.990 -8.129 1.972 1.00 97.00 196 PHE A C 1
ATOM 1544 O O . PHE A 1 196 ? -5.149 -8.104 1.069 1.00 97.00 196 PHE A O 1
ATOM 1551 N N . PRO A 1 197 ? -5.959 -9.083 2.923 1.00 95.06 197 PRO A N 1
ATOM 1552 C CA . PRO A 1 197 ? -4.842 -10.023 3.084 1.00 95.06 197 PRO A CA 1
ATOM 1553 C C . PRO A 1 197 ? -4.605 -10.942 1.873 1.00 95.06 197 PRO A C 1
ATOM 1555 O O . PRO A 1 197 ? -3.493 -11.434 1.684 1.00 95.06 197 PRO A O 1
ATOM 1558 N N . ASP A 1 198 ? -5.625 -11.157 1.038 1.00 96.19 198 ASP A N 1
ATOM 1559 C CA . ASP A 1 198 ? -5.535 -11.981 -0.175 1.00 96.19 198 ASP A CA 1
ATOM 1560 C C . ASP A 1 198 ? -4.995 -11.215 -1.396 1.00 96.19 198 ASP A C 1
ATOM 1562 O O . ASP A 1 198 ? -4.688 -11.809 -2.435 1.00 96.19 198 ASP A O 1
ATOM 1566 N N . GLN A 1 199 ? -4.871 -9.889 -1.298 1.00 96.19 199 GLN A N 1
ATOM 1567 C CA . GLN A 1 199 ? -4.387 -9.049 -2.386 1.00 96.19 199 GLN A CA 1
ATOM 1568 C C . GLN A 1 199 ? -2.865 -8.891 -2.355 1.00 96.19 199 GLN A C 1
ATOM 1570 O O . GLN A 1 199 ? -2.195 -9.022 -1.332 1.00 96.19 199 GLN A O 1
ATOM 1575 N N . LYS A 1 200 ? -2.294 -8.587 -3.525 1.00 96.19 200 LYS A N 1
ATOM 1576 C CA . LYS A 1 200 ? -0.863 -8.311 -3.687 1.00 96.19 200 LYS A CA 1
ATOM 1577 C C . LYS A 1 200 ? -0.668 -6.857 -4.076 1.00 96.19 200 LYS A C 1
ATOM 1579 O O . LYS A 1 200 ? -1.266 -6.387 -5.038 1.00 96.19 200 LYS A O 1
ATOM 1584 N N . ILE A 1 201 ? 0.227 -6.180 -3.366 1.00 96.50 201 ILE A N 1
ATOM 1585 C CA . ILE A 1 201 ? 0.557 -4.774 -3.597 1.00 96.50 201 ILE A CA 1
ATOM 1586 C C . ILE A 1 201 ? 1.866 -4.707 -4.388 1.00 96.50 201 ILE A C 1
ATOM 1588 O O . ILE A 1 201 ? 2.872 -5.295 -3.989 1.00 96.50 201 ILE A O 1
ATOM 1592 N N . VAL A 1 202 ? 1.866 -3.986 -5.511 1.00 96.00 202 VAL A N 1
ATOM 1593 C CA . VAL A 1 202 ? 3.068 -3.750 -6.322 1.00 96.00 202 VAL A CA 1
ATOM 1594 C C . VAL A 1 202 ? 3.509 -2.302 -6.151 1.00 96.00 202 VAL A C 1
ATOM 1596 O O . VAL A 1 202 ? 2.788 -1.380 -6.519 1.00 96.00 202 VAL A O 1
ATOM 1599 N N . LEU A 1 203 ? 4.716 -2.104 -5.617 1.00 94.19 203 LEU A N 1
ATOM 1600 C CA . LEU A 1 203 ? 5.332 -0.786 -5.476 1.00 94.19 203 LEU A CA 1
ATOM 1601 C C . LEU A 1 203 ? 6.305 -0.536 -6.629 1.00 94.19 203 LEU A C 1
ATOM 1603 O O . LEU A 1 203 ? 7.231 -1.317 -6.853 1.00 94.19 203 LEU A O 1
ATOM 1607 N N . VAL A 1 204 ? 6.111 0.572 -7.343 1.00 93.62 204 VAL A N 1
ATOM 1608 C CA . VAL A 1 204 ? 6.955 0.985 -8.471 1.00 93.62 204 VAL A CA 1
ATOM 1609 C C . VAL A 1 204 ? 7.491 2.385 -8.204 1.00 93.62 204 VAL A C 1
ATOM 1611 O O . VAL A 1 204 ? 6.732 3.294 -7.882 1.00 93.62 204 VAL A O 1
ATOM 1614 N N . ALA A 1 205 ? 8.800 2.574 -8.362 1.00 91.06 205 ALA A N 1
ATOM 1615 C CA . ALA A 1 205 ? 9.437 3.881 -8.251 1.00 91.06 205 ALA A CA 1
ATOM 1616 C C . ALA A 1 205 ? 10.535 4.048 -9.306 1.00 91.06 205 ALA A C 1
ATOM 1618 O O . ALA A 1 205 ? 11.093 3.074 -9.809 1.00 91.06 205 ALA A O 1
ATOM 1619 N N . HIS A 1 206 ? 10.863 5.302 -9.622 1.00 86.69 206 HIS A N 1
ATOM 1620 C CA . HIS A 1 206 ? 11.887 5.631 -10.614 1.00 86.69 206 HIS A CA 1
ATOM 1621 C C . HIS A 1 206 ? 13.319 5.346 -10.124 1.00 86.69 206 HIS A C 1
ATOM 1623 O O . HIS A 1 206 ? 14.179 4.974 -10.921 1.00 86.69 206 HIS A O 1
ATOM 1629 N N . SER A 1 207 ? 13.601 5.522 -8.827 1.00 86.81 207 SER A N 1
ATOM 1630 C CA . SER A 1 207 ? 14.938 5.326 -8.254 1.00 86.81 207 SER A CA 1
ATOM 1631 C C . SER A 1 207 ? 14.954 4.232 -7.188 1.00 86.81 207 SER A C 1
ATOM 1633 O O . SER A 1 207 ? 13.995 4.042 -6.442 1.00 86.81 207 SER A O 1
ATOM 1635 N N . ASN A 1 208 ? 16.092 3.541 -7.081 1.00 84.00 208 ASN A N 1
ATOM 1636 C CA . ASN A 1 208 ? 16.331 2.574 -6.010 1.00 84.00 208 ASN A CA 1
ATOM 1637 C C . ASN A 1 208 ? 16.310 3.230 -4.624 1.00 84.00 208 ASN A C 1
ATOM 1639 O O . ASN A 1 208 ? 15.856 2.590 -3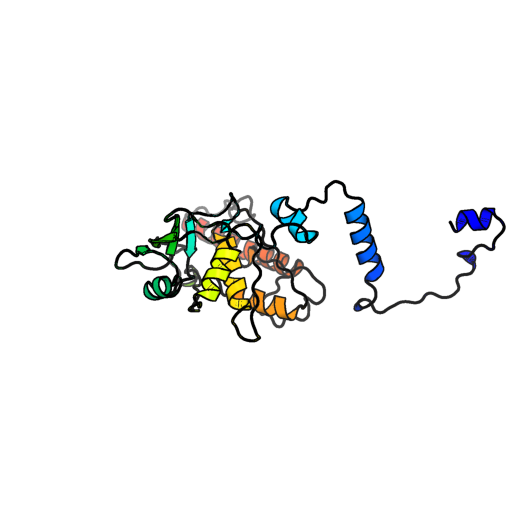.684 1.00 84.00 208 ASN A O 1
ATOM 1643 N N . GLN A 1 209 ? 16.741 4.492 -4.511 1.00 83.56 209 GLN A N 1
ATOM 1644 C CA . GLN A 1 209 ? 16.711 5.226 -3.246 1.00 83.56 209 GLN A CA 1
ATOM 1645 C C . GLN A 1 209 ? 15.281 5.412 -2.732 1.00 83.56 209 GLN A C 1
ATOM 1647 O O . GLN A 1 209 ? 15.014 5.128 -1.574 1.00 83.56 209 GLN A O 1
ATOM 1652 N N . ALA A 1 210 ? 14.340 5.788 -3.604 1.00 87.50 210 ALA A N 1
ATOM 1653 C CA . ALA A 1 210 ? 12.941 5.930 -3.204 1.00 87.50 210 ALA A CA 1
ATOM 1654 C C . ALA A 1 210 ? 12.344 4.599 -2.712 1.00 87.50 210 ALA A C 1
ATOM 1656 O O . ALA A 1 210 ? 11.554 4.585 -1.773 1.00 87.50 210 ALA A O 1
ATOM 1657 N N . LEU A 1 211 ? 12.745 3.471 -3.317 1.00 87.31 211 LEU A N 1
ATOM 1658 C CA . LEU A 1 211 ? 12.372 2.149 -2.811 1.00 87.31 211 LEU A CA 1
ATOM 1659 C C . LEU A 1 211 ? 13.029 1.851 -1.459 1.00 87.31 211 LEU A C 1
ATOM 1661 O O . LEU A 1 211 ? 12.356 1.304 -0.596 1.00 87.31 211 LEU A O 1
ATOM 1665 N N . ASN A 1 212 ? 14.302 2.206 -1.250 1.00 85.00 212 ASN A N 1
ATOM 1666 C CA . ASN A 1 212 ? 14.975 2.021 0.042 1.00 85.00 212 ASN A CA 1
ATOM 1667 C C . ASN A 1 212 ? 14.200 2.731 1.162 1.00 85.00 212 ASN A C 1
ATOM 1669 O O . ASN A 1 212 ? 13.820 2.082 2.134 1.00 85.00 212 ASN A O 1
ATOM 1673 N N . ASP A 1 213 ? 13.894 4.016 0.966 1.00 86.81 213 ASP A N 1
ATOM 1674 C CA . ASP A 1 213 ? 13.198 4.851 1.950 1.00 86.81 213 ASP A CA 1
ATO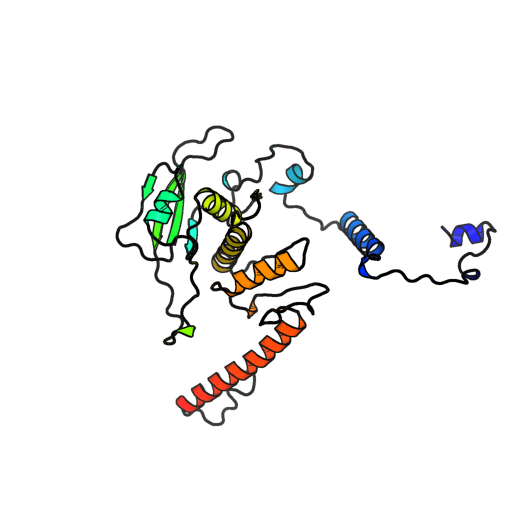M 1675 C C . ASP A 1 213 ? 11.793 4.301 2.277 1.00 86.81 213 ASP A C 1
ATOM 1677 O O . ASP A 1 213 ? 11.355 4.325 3.427 1.00 86.81 213 ASP A O 1
ATOM 1681 N N . LEU A 1 214 ? 11.077 3.775 1.272 1.00 89.50 214 LEU A N 1
ATOM 1682 C CA . LEU A 1 214 ? 9.781 3.116 1.470 1.00 89.50 214 LEU A CA 1
ATOM 1683 C C . LEU A 1 214 ? 9.921 1.817 2.272 1.00 89.50 214 LEU A C 1
ATOM 1685 O O . LEU A 1 214 ? 9.181 1.608 3.230 1.00 89.50 214 LEU A O 1
ATOM 1689 N N . PHE A 1 215 ? 10.857 0.942 1.895 1.00 88.31 215 PHE A N 1
ATOM 1690 C CA . PHE A 1 215 ? 11.042 -0.353 2.554 1.00 88.31 215 PHE A CA 1
ATOM 1691 C C . PHE A 1 215 ? 11.498 -0.204 4.007 1.00 88.31 215 PHE A C 1
ATOM 1693 O O . PHE A 1 215 ? 11.014 -0.943 4.860 1.00 88.31 215 PHE A O 1
ATOM 1700 N N . GLU A 1 216 ? 12.378 0.752 4.307 1.00 87.81 216 GLU A N 1
ATOM 1701 C CA . GLU A 1 216 ? 12.815 1.034 5.679 1.00 87.81 216 GLU A CA 1
ATOM 1702 C C . GLU A 1 216 ? 11.622 1.370 6.586 1.00 87.81 216 GLU A C 1
ATOM 1704 O O . GLU A 1 216 ? 11.489 0.817 7.680 1.00 87.81 216 GLU A O 1
ATOM 1709 N N . LYS A 1 217 ? 10.697 2.202 6.092 1.00 90.31 217 LYS A N 1
ATOM 1710 C CA . LYS A 1 217 ? 9.483 2.575 6.826 1.00 90.31 217 LYS A CA 1
ATOM 1711 C C . LYS A 1 217 ? 8.453 1.449 6.893 1.00 90.31 217 LYS A C 1
ATOM 1713 O O . LYS A 1 217 ? 7.869 1.250 7.951 1.00 90.31 217 LYS A O 1
ATOM 1718 N N . ILE A 1 218 ? 8.267 0.673 5.822 1.00 91.38 218 ILE A N 1
ATOM 1719 C CA . ILE A 1 218 ? 7.372 -0.502 5.821 1.00 91.38 218 ILE A CA 1
ATOM 1720 C C . ILE A 1 218 ? 7.820 -1.523 6.867 1.00 91.38 218 ILE A C 1
ATOM 1722 O O . ILE A 1 218 ? 6.995 -2.061 7.598 1.00 91.38 218 ILE A O 1
ATOM 1726 N N . VAL A 1 219 ? 9.128 -1.773 6.970 1.00 87.75 219 VAL A N 1
ATOM 1727 C CA . VAL A 1 219 ? 9.672 -2.695 7.973 1.00 87.75 219 VAL A CA 1
ATOM 1728 C C . VAL A 1 219 ? 9.386 -2.191 9.382 1.00 87.75 219 VAL A C 1
ATOM 1730 O O . VAL A 1 219 ? 9.195 -3.008 10.271 1.00 87.75 219 VAL A O 1
ATOM 1733 N N . ALA A 1 220 ? 9.321 -0.879 9.613 1.00 87.81 220 ALA A N 1
ATOM 1734 C CA . ALA A 1 220 ? 8.983 -0.317 10.919 1.00 87.81 220 ALA A CA 1
ATOM 1735 C C . ALA A 1 220 ? 7.497 -0.470 11.309 1.00 87.81 220 ALA A C 1
ATOM 1737 O O . ALA A 1 220 ? 7.173 -0.204 12.465 1.00 87.81 220 ALA A O 1
ATOM 1738 N N . LEU A 1 221 ? 6.624 -0.922 10.403 1.00 88.19 221 LEU A N 1
ATOM 1739 C CA . LEU A 1 221 ? 5.205 -1.181 10.665 1.00 88.19 221 LEU A CA 1
ATOM 1740 C C . LEU A 1 221 ? 4.918 -2.658 10.981 1.00 88.19 221 LEU A C 1
ATOM 1742 O O . LEU A 1 221 ? 5.813 -3.506 10.956 1.00 88.19 221 LEU A O 1
ATOM 1746 N N . ASP A 1 222 ? 3.655 -2.969 11.282 1.00 89.88 222 ASP A N 1
ATOM 1747 C CA . ASP A 1 222 ? 3.145 -4.317 11.584 1.00 89.88 222 ASP A CA 1
ATOM 1748 C C . ASP A 1 222 ? 3.006 -5.219 10.335 1.00 89.88 222 ASP A C 1
ATOM 1750 O O . ASP A 1 222 ? 2.051 -5.976 10.169 1.00 89.88 222 ASP A O 1
ATOM 1754 N N . ILE A 1 223 ? 3.988 -5.165 9.428 1.00 91.06 223 ILE A N 1
ATOM 1755 C CA . ILE A 1 223 ? 4.026 -5.995 8.221 1.00 91.06 223 ILE A CA 1
ATOM 1756 C C . ILE A 1 223 ? 5.150 -7.026 8.356 1.00 91.06 223 ILE A C 1
ATOM 1758 O O . ILE A 1 223 ? 6.336 -6.677 8.330 1.00 91.06 223 ILE A O 1
ATOM 1762 N N . PRO A 1 224 ? 4.828 -8.330 8.449 1.00 89.19 224 PRO A N 1
ATOM 1763 C CA . PRO A 1 224 ? 5.849 -9.356 8.539 1.00 89.19 224 PRO A CA 1
ATOM 1764 C C . PRO A 1 224 ? 6.745 -9.384 7.297 1.00 89.19 224 PRO A C 1
ATOM 1766 O O . PRO A 1 224 ? 6.286 -9.565 6.170 1.00 89.19 224 PRO A O 1
ATOM 1769 N N . GLU A 1 225 ? 8.057 -9.350 7.520 1.00 88.12 225 GLU A N 1
ATOM 1770 C CA . GLU A 1 225 ? 9.093 -9.305 6.474 1.00 88.12 225 GLU A CA 1
ATOM 1771 C C . GLU A 1 225 ? 9.062 -10.469 5.474 1.00 88.12 225 GLU A C 1
ATOM 1773 O O . GLU A 1 225 ? 9.715 -10.414 4.429 1.00 88.12 225 GLU A O 1
ATOM 1778 N N . ARG A 1 226 ? 8.314 -11.533 5.792 1.00 89.62 226 ARG A N 1
ATOM 1779 C CA . ARG A 1 226 ? 8.081 -12.671 4.900 1.00 89.62 226 ARG A CA 1
ATOM 1780 C C . ARG A 1 226 ? 7.221 -12.339 3.684 1.00 89.62 226 ARG A C 1
ATOM 1782 O O . ARG A 1 226 ? 7.321 -13.042 2.686 1.00 89.62 226 ARG A O 1
ATOM 1789 N N . TYR A 1 227 ? 6.409 -11.288 3.768 1.00 92.25 227 TYR A N 1
ATOM 1790 C CA . TYR A 1 227 ? 5.552 -10.829 2.673 1.00 92.25 227 TYR A CA 1
ATOM 1791 C C . TYR A 1 227 ? 6.230 -9.780 1.785 1.00 92.25 227 TYR A C 1
ATOM 1793 O O . TYR A 1 227 ? 5.682 -9.392 0.759 1.00 92.25 227 TYR A O 1
ATOM 1801 N N . LEU A 1 228 ? 7.430 -9.328 2.157 1.00 91.75 228 LEU A N 1
ATOM 1802 C CA . LEU A 1 228 ? 8.154 -8.287 1.441 1.00 91.75 228 LEU A CA 1
ATOM 1803 C C . LEU A 1 228 ? 9.112 -8.906 0.419 1.00 91.75 228 LEU A C 1
ATOM 1805 O O . LEU A 1 228 ? 9.907 -9.782 0.754 1.00 91.75 228 LEU A O 1
ATOM 1809 N N . LEU A 1 229 ? 9.072 -8.421 -0.822 1.00 91.94 229 LEU A N 1
ATOM 1810 C CA . LEU A 1 229 ? 9.971 -8.845 -1.896 1.00 91.94 229 LEU A CA 1
ATOM 1811 C C . LEU A 1 229 ? 10.369 -7.649 -2.759 1.00 91.94 229 LEU A C 1
ATOM 1813 O O . LEU A 1 229 ? 9.516 -6.891 -3.217 1.00 91.94 229 LEU A O 1
ATOM 1817 N N . ARG A 1 230 ? 11.666 -7.527 -3.046 1.00 88.50 230 ARG A N 1
ATOM 1818 C CA . ARG A 1 230 ? 12.219 -6.540 -3.972 1.00 88.50 230 ARG A CA 1
ATOM 1819 C C . ARG A 1 230 ? 12.817 -7.217 -5.200 1.00 88.50 230 ARG A C 1
ATOM 1821 O O . ARG A 1 230 ? 13.670 -8.100 -5.099 1.00 88.50 230 ARG A O 1
ATOM 1828 N N . LEU A 1 231 ? 12.409 -6.741 -6.374 1.00 86.12 231 LEU A N 1
ATOM 1829 C CA . LEU A 1 231 ? 12.919 -7.173 -7.673 1.00 86.12 231 LEU A CA 1
ATOM 1830 C C . LEU A 1 231 ? 13.670 -6.015 -8.340 1.00 86.12 231 LEU A C 1
ATOM 1832 O O . LEU A 1 231 ? 13.170 -4.895 -8.371 1.00 86.12 231 LEU A O 1
ATOM 1836 N N . GLY A 1 232 ? 14.861 -6.264 -8.889 1.00 77.19 232 GLY A N 1
ATOM 1837 C CA . GLY A 1 232 ? 15.606 -5.238 -9.625 1.00 77.19 232 GLY A CA 1
ATOM 1838 C C . GLY A 1 232 ? 17.109 -5.491 -9.717 1.00 77.19 232 GLY A C 1
ATOM 1839 O O . GLY A 1 232 ? 17.639 -6.423 -9.121 1.00 77.19 232 GLY A O 1
ATOM 1840 N N . ARG A 1 233 ? 17.802 -4.647 -10.491 1.00 64.44 233 ARG A N 1
ATOM 1841 C CA . ARG A 1 233 ? 19.275 -4.586 -10.553 1.00 64.44 233 ARG A CA 1
ATOM 1842 C C . ARG A 1 233 ? 19.777 -3.536 -9.547 1.00 64.44 233 ARG A C 1
ATOM 1844 O O . ARG A 1 233 ? 19.118 -2.514 -9.374 1.00 64.44 233 ARG A O 1
ATOM 1851 N N . GLY A 1 234 ? 20.943 -3.752 -8.932 1.00 59.84 234 GLY A N 1
ATOM 1852 C CA . GLY A 1 234 ? 21.502 -2.831 -7.921 1.00 59.84 234 GLY A CA 1
ATOM 1853 C C . GLY A 1 234 ? 21.005 -3.084 -6.494 1.00 59.84 234 GLY A C 1
ATOM 1854 O O . GLY A 1 234 ? 20.973 -2.178 -5.677 1.00 59.84 234 GLY A O 1
ATOM 1855 N N . ILE A 1 235 ? 20.596 -4.321 -6.211 1.00 57.62 235 ILE A N 1
ATOM 1856 C CA . ILE A 1 235 ? 20.257 -4.800 -4.863 1.00 57.62 235 ILE A CA 1
ATOM 1857 C C . ILE A 1 235 ? 21.490 -4.767 -3.937 1.00 57.62 235 ILE A C 1
ATOM 1859 O O . ILE A 1 235 ? 21.353 -4.620 -2.731 1.00 57.62 235 ILE A O 1
ATOM 1863 N N . GLU A 1 236 ? 22.687 -4.860 -4.517 1.00 54.03 236 GLU A N 1
ATOM 1864 C CA . GLU A 1 236 ? 23.977 -4.932 -3.819 1.00 54.03 236 GLU A CA 1
ATOM 1865 C C . GLU A 1 236 ? 24.373 -3.637 -3.079 1.00 54.03 236 GLU A C 1
ATOM 1867 O O . GLU A 1 236 ? 25.291 -3.672 -2.272 1.00 54.03 236 GLU A O 1
ATOM 1872 N N . GLU A 1 237 ? 23.692 -2.508 -3.322 1.00 52.44 237 GLU A N 1
ATOM 1873 C CA . GLU A 1 237 ? 23.998 -1.194 -2.715 1.00 52.44 237 GLU A CA 1
ATOM 1874 C C . GLU A 1 237 ? 23.150 -0.881 -1.466 1.00 52.44 237 GLU A C 1
ATOM 1876 O O . GLU A 1 237 ? 23.130 0.249 -0.982 1.00 52.44 237 GLU A O 1
ATOM 1881 N N . LEU A 1 238 ? 22.396 -1.853 -0.951 1.00 52.50 238 LEU A N 1
ATOM 1882 C CA . LEU A 1 238 ? 21.640 -1.665 0.281 1.00 52.50 238 LEU A CA 1
ATOM 1883 C C . LEU A 1 238 ? 22.580 -1.740 1.494 1.00 52.50 238 LEU A C 1
ATOM 1885 O O . LEU A 1 238 ? 22.881 -2.830 1.969 1.00 52.50 238 LEU A O 1
ATOM 1889 N N . ASP A 1 239 ? 22.877 -0.585 2.094 1.00 52.41 239 ASP A N 1
ATOM 1890 C CA . ASP A 1 239 ? 23.243 -0.442 3.520 1.00 52.41 239 ASP A CA 1
ATOM 1891 C C . ASP A 1 239 ? 22.065 -0.807 4.459 1.00 52.41 239 ASP A C 1
ATOM 1893 O O . ASP A 1 239 ? 21.999 -0.401 5.620 1.00 52.41 239 ASP A O 1
ATOM 1897 N N . ALA A 1 240 ? 21.076 -1.559 3.966 1.00 56.44 240 ALA A N 1
ATOM 1898 C CA . ALA A 1 240 ? 19.977 -2.023 4.784 1.00 56.44 240 ALA A CA 1
ATOM 1899 C C . ALA A 1 240 ? 20.437 -3.218 5.613 1.00 56.44 240 ALA A C 1
ATOM 1901 O O . ALA A 1 240 ? 21.005 -4.180 5.103 1.00 56.44 240 ALA A O 1
ATOM 1902 N N . ILE A 1 241 ? 20.063 -3.201 6.889 1.00 60.94 241 ILE A N 1
ATOM 1903 C CA . ILE A 1 241 ? 20.284 -4.288 7.853 1.00 60.94 241 ILE A CA 1
ATOM 1904 C C . ILE A 1 241 ? 19.745 -5.642 7.326 1.00 60.94 241 ILE A C 1
ATOM 1906 O O . ILE A 1 241 ? 20.144 -6.700 7.810 1.00 60.94 241 ILE A O 1
ATOM 1910 N N . LYS A 1 242 ? 18.828 -5.636 6.341 1.00 74.56 242 LYS A N 1
ATOM 1911 C CA . LYS A 1 242 ? 18.130 -6.823 5.826 1.00 74.56 242 LYS A CA 1
ATOM 1912 C C . LYS A 1 242 ? 18.033 -6.843 4.298 1.00 74.56 242 LYS A C 1
ATOM 1914 O O . LYS A 1 242 ? 17.639 -5.861 3.676 1.00 74.56 242 LYS A O 1
ATOM 1919 N N . ASP A 1 243 ? 18.295 -8.011 3.705 1.00 83.56 243 ASP A N 1
ATOM 1920 C CA . ASP A 1 243 ? 18.242 -8.226 2.252 1.00 83.56 243 ASP A CA 1
ATOM 1921 C C . ASP A 1 243 ? 16.850 -8.686 1.772 1.00 83.56 243 ASP A C 1
ATOM 1923 O O . ASP A 1 243 ? 16.460 -9.844 1.957 1.00 83.56 243 ASP A O 1
ATOM 1927 N N . PHE A 1 244 ? 16.098 -7.787 1.129 1.00 86.69 244 PHE A N 1
ATOM 1928 C CA . PHE A 1 244 ? 14.769 -8.054 0.551 1.00 86.69 244 PHE A CA 1
ATOM 1929 C C . PHE A 1 244 ? 14.793 -8.592 -0.889 1.00 86.69 244 PHE A C 1
ATOM 1931 O O . PHE A 1 244 ? 13.745 -8.697 -1.528 1.00 86.69 244 PHE A O 1
ATOM 1938 N N . SER A 1 245 ? 15.964 -8.947 -1.415 1.00 87.25 245 SER A N 1
ATOM 1939 C CA . SER A 1 245 ? 16.105 -9.578 -2.726 1.00 87.25 245 SER A CA 1
ATOM 1940 C C . SER A 1 245 ? 15.486 -10.967 -2.787 1.00 87.25 245 SER A C 1
ATOM 1942 O O . SER A 1 245 ? 15.252 -11.607 -1.764 1.00 87.25 245 SER A O 1
ATOM 1944 N N . LYS A 1 246 ? 15.298 -11.497 -4.002 1.00 88.31 246 LYS A N 1
ATOM 1945 C CA . LYS A 1 246 ? 14.886 -12.896 -4.194 1.00 88.31 246 LYS A CA 1
ATOM 1946 C C . LYS A 1 246 ? 15.743 -13.863 -3.362 1.00 88.31 246 LYS A C 1
ATOM 1948 O O . LYS A 1 246 ? 15.195 -14.712 -2.668 1.00 88.31 246 LYS A O 1
ATOM 1953 N N . TRP A 1 247 ? 17.067 -13.735 -3.430 1.00 87.69 247 TRP A N 1
ATOM 1954 C CA . TRP A 1 247 ? 17.986 -14.631 -2.723 1.00 87.69 247 TRP A CA 1
ATOM 1955 C C . TRP A 1 247 ? 17.999 -14.372 -1.217 1.00 87.69 247 TRP A C 1
ATOM 1957 O O . TRP A 1 247 ? 17.922 -15.321 -0.442 1.00 87.69 247 TRP A O 1
ATOM 1967 N N . GLY A 1 248 ? 17.990 -13.106 -0.800 1.00 88.81 248 GLY A N 1
ATOM 1968 C CA . GLY A 1 248 ? 17.892 -12.719 0.605 1.00 88.81 248 GLY A CA 1
ATOM 1969 C C . GLY A 1 248 ? 16.624 -13.239 1.272 1.00 88.81 248 GLY A C 1
ATOM 1970 O O . GLY A 1 248 ? 16.677 -13.752 2.388 1.00 88.81 248 GLY A O 1
ATOM 1971 N N . ARG A 1 249 ? 15.485 -13.198 0.571 1.00 91.06 249 ARG A N 1
ATOM 1972 C CA . ARG A 1 249 ? 14.221 -13.765 1.060 1.00 91.06 249 ARG A CA 1
ATOM 1973 C C . ARG A 1 249 ? 14.258 -15.288 1.138 1.00 91.06 249 ARG A C 1
ATOM 1975 O O . ARG A 1 249 ? 13.797 -15.828 2.137 1.00 91.06 249 ARG A O 1
ATOM 1982 N N . VAL A 1 250 ? 14.851 -15.979 0.161 1.00 91.94 250 VAL A N 1
ATOM 1983 C CA . VAL A 1 250 ? 15.057 -17.440 0.240 1.00 91.94 250 VAL A CA 1
ATOM 1984 C C . VAL A 1 250 ? 15.907 -17.800 1.461 1.00 91.94 250 VAL A C 1
ATOM 1986 O O . VAL A 1 250 ? 15.495 -18.638 2.259 1.00 91.94 250 VAL A O 1
ATOM 1989 N N . ASN A 1 251 ? 17.039 -17.122 1.659 1.00 91.12 251 ASN A N 1
ATOM 1990 C CA . ASN A 1 251 ? 17.922 -17.359 2.803 1.00 91.12 251 ASN A CA 1
ATOM 1991 C C . ASN A 1 251 ? 17.216 -17.074 4.136 1.00 91.12 251 ASN A C 1
ATOM 1993 O O . ASN A 1 251 ? 17.293 -17.885 5.056 1.00 91.12 251 ASN A O 1
ATOM 1997 N N . HIS A 1 252 ? 16.463 -15.972 4.217 1.00 91.06 252 HIS A N 1
ATOM 1998 C CA . HIS A 1 252 ? 15.661 -15.641 5.393 1.00 91.06 252 HIS A CA 1
ATOM 1999 C C . HIS A 1 252 ? 14.623 -16.730 5.709 1.00 91.06 252 HIS A C 1
ATOM 2001 O O . HIS A 1 252 ? 14.488 -17.117 6.868 1.00 91.06 252 HIS A O 1
ATOM 2007 N N . MET A 1 253 ? 13.921 -17.267 4.702 1.00 92.88 253 MET A N 1
ATOM 2008 C CA . MET A 1 253 ? 12.963 -18.362 4.914 1.00 92.88 253 MET A CA 1
ATOM 2009 C C . MET A 1 253 ? 13.641 -19.653 5.366 1.00 92.88 253 MET A C 1
ATOM 2011 O O . MET A 1 253 ? 13.114 -20.332 6.245 1.00 92.88 253 MET A O 1
ATOM 2015 N N . LEU A 1 254 ? 14.804 -19.990 4.801 1.00 93.62 254 LEU A N 1
ATOM 2016 C CA . LEU A 1 254 ? 15.564 -21.176 5.201 1.00 93.62 254 LEU A CA 1
ATOM 2017 C C . LEU A 1 254 ? 16.023 -21.084 6.658 1.00 93.62 254 LEU A C 1
ATOM 2019 O O . LEU A 1 254 ? 15.852 -22.041 7.409 1.00 93.62 254 LEU A O 1
ATOM 2023 N N . GLN A 1 255 ? 16.539 -19.928 7.075 1.00 93.50 255 GLN A N 1
ATOM 2024 C CA . GLN A 1 255 ? 16.933 -19.706 8.463 1.00 93.50 255 GLN A CA 1
ATOM 2025 C C . GLN A 1 255 ? 15.721 -19.743 9.403 1.00 93.50 255 GLN A C 1
ATOM 2027 O O . GLN A 1 255 ? 15.723 -20.479 10.389 1.00 93.50 255 GLN A O 1
ATOM 2032 N N . ARG A 1 256 ? 14.646 -19.021 9.062 1.00 92.50 256 ARG A N 1
ATOM 2033 C CA . ARG A 1 256 ? 13.409 -18.994 9.853 1.00 92.50 256 ARG A CA 1
ATOM 2034 C C . ARG A 1 256 ? 12.796 -20.385 10.010 1.00 92.50 256 ARG A C 1
ATOM 2036 O O . ARG A 1 256 ? 12.273 -20.701 11.073 1.00 92.50 256 ARG A O 1
ATOM 2043 N N . ARG A 1 257 ? 12.861 -21.222 8.970 1.00 94.62 257 ARG A N 1
ATOM 2044 C CA . ARG A 1 257 ? 12.423 -22.621 9.036 1.00 94.62 257 ARG A CA 1
ATOM 2045 C C . ARG A 1 257 ? 13.169 -23.374 10.137 1.00 94.62 257 ARG A C 1
ATOM 2047 O O . ARG A 1 257 ? 12.517 -24.019 10.947 1.00 94.62 257 ARG A O 1
ATOM 2054 N N . LEU A 1 258 ? 14.499 -23.281 10.183 1.00 94.75 258 LEU A N 1
ATOM 2055 C CA . LEU A 1 258 ? 15.303 -23.956 11.209 1.00 94.75 258 LEU A CA 1
ATOM 2056 C C . LEU A 1 258 ? 14.964 -23.449 12.619 1.00 94.75 258 LEU A C 1
ATOM 2058 O O . LEU A 1 258 ? 14.778 -24.250 13.530 1.00 94.75 258 LEU A O 1
ATOM 2062 N N . GLU A 1 259 ? 14.813 -22.133 12.786 1.00 94.00 259 GLU A N 1
ATOM 2063 C CA . GLU A 1 259 ? 14.443 -21.521 14.069 1.00 94.00 259 GLU A CA 1
ATOM 2064 C C . GLU A 1 259 ? 13.062 -21.978 14.564 1.00 94.00 259 GLU A C 1
ATOM 2066 O O . GLU A 1 259 ? 12.882 -22.232 15.755 1.00 94.00 259 GLU A O 1
ATOM 2071 N N . LEU A 1 260 ? 12.079 -22.087 13.666 1.00 93.69 260 LEU A N 1
ATOM 2072 C CA . LEU A 1 260 ? 10.733 -22.543 14.014 1.00 93.69 260 LEU A CA 1
ATOM 2073 C C . LEU A 1 260 ? 10.694 -24.043 14.321 1.00 93.69 260 LEU A C 1
ATOM 2075 O O . LEU A 1 260 ? 10.054 -24.421 15.297 1.00 93.69 260 LEU A O 1
ATOM 2079 N N . LEU A 1 261 ? 11.408 -24.879 13.562 1.00 94.25 261 LEU A N 1
ATOM 2080 C CA . LEU A 1 261 ? 11.502 -26.315 13.852 1.00 94.25 261 LEU A CA 1
ATOM 2081 C C . LEU A 1 261 ? 12.142 -26.564 15.224 1.00 94.25 261 LEU A C 1
ATOM 2083 O O . LEU A 1 261 ? 11.610 -27.341 16.009 1.00 94.25 261 LEU A O 1
ATOM 2087 N N . ALA A 1 262 ? 13.182 -25.809 15.588 1.00 92.75 262 ALA A N 1
ATOM 2088 C CA . ALA A 1 262 ? 13.759 -25.878 16.931 1.00 92.75 262 ALA A CA 1
ATOM 2089 C C . ALA A 1 262 ? 12.760 -25.470 18.038 1.00 92.75 262 ALA A C 1
ATOM 2091 O O . ALA A 1 262 ? 12.812 -25.989 19.153 1.00 92.75 262 ALA A O 1
ATOM 2092 N N . LYS A 1 263 ? 11.825 -24.546 17.763 1.00 92.31 263 LYS A N 1
ATOM 2093 C CA . LYS A 1 263 ? 10.742 -24.212 18.711 1.00 92.31 263 LYS A CA 1
ATOM 2094 C C . LYS A 1 263 ? 9.726 -25.349 18.841 1.00 92.31 263 LYS A C 1
ATOM 2096 O O . LYS A 1 263 ? 9.275 -25.603 19.954 1.00 92.31 263 LYS A O 1
ATOM 2101 N N . VAL A 1 264 ? 9.391 -26.023 17.740 1.00 93.38 264 VAL A N 1
ATOM 2102 C CA . VAL A 1 264 ? 8.506 -27.202 17.740 1.00 93.38 264 VAL A CA 1
ATOM 2103 C C . VAL A 1 264 ? 9.138 -28.348 18.528 1.00 93.38 264 VAL A C 1
ATOM 2105 O O . VAL A 1 264 ? 8.468 -28.946 19.363 1.00 93.38 264 VAL A O 1
ATOM 2108 N N . GLU A 1 265 ? 10.438 -28.584 18.356 1.00 91.12 265 GLU A N 1
ATOM 2109 C CA . GLU A 1 265 ? 11.187 -29.591 19.118 1.00 91.12 265 GLU A CA 1
ATOM 2110 C C . GLU A 1 265 ? 11.114 -29.326 20.627 1.00 91.12 265 GLU A C 1
ATOM 2112 O O . GLU A 1 265 ? 10.679 -30.179 21.399 1.00 91.12 265 GLU A O 1
ATOM 2117 N N . ARG A 1 266 ? 11.410 -28.088 21.046 1.00 91.31 266 ARG A N 1
ATOM 2118 C CA . ARG A 1 266 ? 11.299 -27.670 22.455 1.00 91.31 266 ARG A CA 1
ATOM 2119 C C . ARG A 1 266 ? 9.882 -27.817 23.010 1.00 91.31 266 ARG A C 1
ATOM 2121 O O . ARG A 1 266 ? 9.707 -28.103 24.197 1.00 91.31 266 ARG A O 1
ATOM 2128 N N . LEU A 1 267 ? 8.868 -27.576 22.181 1.00 91.94 267 LEU A N 1
ATOM 2129 C CA . LEU A 1 267 ? 7.475 -27.750 22.572 1.00 91.94 267 LEU A CA 1
ATOM 2130 C C . LEU A 1 267 ? 7.149 -29.238 22.774 1.00 91.94 267 LEU A C 1
ATOM 2132 O O . LEU A 1 267 ? 6.566 -29.588 23.798 1.00 91.94 267 LEU A O 1
ATOM 2136 N N . ALA A 1 268 ? 7.579 -30.109 21.858 1.00 90.44 268 ALA A N 1
ATOM 2137 C CA . ALA A 1 268 ? 7.400 -31.557 21.959 1.00 90.44 268 ALA A CA 1
ATOM 2138 C C . ALA A 1 268 ? 8.071 -32.139 23.215 1.00 90.44 268 ALA A C 1
ATOM 2140 O O . ALA A 1 268 ? 7.453 -32.937 23.925 1.00 90.44 268 ALA A O 1
ATOM 2141 N N . ASP A 1 269 ? 9.281 -31.674 23.543 1.00 89.31 269 ASP A N 1
ATOM 2142 C CA . ASP A 1 269 ? 9.981 -32.025 24.784 1.00 89.31 269 ASP A CA 1
ATOM 2143 C C . ASP A 1 269 ? 9.175 -31.638 26.028 1.00 89.31 269 ASP A C 1
ATOM 2145 O O . ASP A 1 269 ? 9.055 -32.423 26.969 1.00 89.31 269 ASP A O 1
ATOM 2149 N N . THR A 1 270 ? 8.572 -30.446 26.018 1.00 91.94 270 THR A N 1
ATOM 2150 C CA . THR A 1 270 ? 7.753 -29.949 27.135 1.00 91.94 270 THR A CA 1
ATOM 2151 C C . THR A 1 270 ? 6.508 -30.818 27.360 1.00 91.94 270 THR A C 1
ATOM 2153 O O . THR A 1 270 ? 6.066 -30.976 28.497 1.00 91.94 270 THR A O 1
ATOM 2156 N N . PHE A 1 271 ? 5.963 -31.419 26.299 1.00 90.44 271 PHE A N 1
ATOM 2157 C CA . PHE A 1 271 ? 4.830 -32.348 26.367 1.00 90.44 271 PHE A CA 1
ATOM 2158 C C . PHE A 1 271 ? 5.233 -33.821 26.556 1.00 90.44 271 PHE A C 1
ATOM 2160 O O . PHE A 1 271 ? 4.358 -34.682 26.635 1.00 90.44 271 PHE A O 1
ATOM 2167 N N . GLY A 1 272 ? 6.531 -34.131 26.649 1.00 86.44 272 GLY A N 1
ATOM 2168 C CA . GLY A 1 272 ? 7.023 -35.497 26.844 1.00 86.44 272 GLY A CA 1
ATOM 2169 C C . GLY A 1 272 ? 6.902 -36.398 25.609 1.00 86.44 272 GLY A C 1
ATOM 2170 O O . GLY A 1 272 ? 6.911 -37.619 25.746 1.00 86.44 272 GLY A O 1
ATOM 2171 N N . VAL A 1 273 ? 6.801 -35.825 24.405 1.00 84.06 273 VAL A N 1
ATOM 2172 C CA . VAL A 1 273 ? 6.650 -36.558 23.130 1.00 84.06 273 VAL A CA 1
ATOM 2173 C C . VAL A 1 273 ? 8.020 -36.808 22.477 1.00 84.06 273 VAL A C 1
ATOM 2175 O O . VAL A 1 273 ? 8.235 -36.589 21.285 1.00 84.06 273 VAL A O 1
ATOM 2178 N N . GLN A 1 274 ? 8.994 -37.231 23.281 1.00 71.56 274 GLN A N 1
ATOM 2179 C CA . GLN A 1 274 ? 10.373 -37.418 22.830 1.00 71.56 274 GLN A CA 1
ATOM 2180 C C . GLN A 1 274 ? 10.476 -38.581 21.826 1.00 71.56 274 GLN A C 1
ATOM 2182 O O . GLN A 1 274 ? 9.960 -39.669 22.075 1.00 71.56 274 GLN A O 1
ATOM 2187 N N . GLY A 1 275 ? 11.165 -38.361 20.699 1.00 65.56 275 GLY A N 1
ATOM 2188 C CA . GLY A 1 275 ? 11.492 -39.411 19.720 1.00 65.56 275 GLY A CA 1
ATOM 2189 C C . GLY A 1 275 ? 10.503 -39.621 18.565 1.00 65.56 275 GLY A C 1
ATOM 2190 O O . GLY A 1 275 ? 10.646 -40.599 17.840 1.00 65.56 275 GLY A O 1
ATOM 2191 N N . MET A 1 276 ? 9.521 -38.733 18.363 1.00 66.69 276 MET A N 1
ATOM 2192 C CA . MET A 1 276 ? 8.560 -38.825 17.244 1.00 66.69 276 MET A CA 1
ATOM 2193 C C . MET A 1 276 ? 8.980 -38.077 15.961 1.00 66.69 276 MET A C 1
ATOM 2195 O O . MET A 1 276 ? 8.136 -37.841 15.104 1.00 66.69 276 MET A O 1
ATOM 2199 N N . ASP A 1 277 ? 10.247 -37.665 15.820 1.00 74.44 277 ASP A N 1
ATOM 2200 C CA . ASP A 1 277 ? 10.742 -36.868 14.675 1.00 74.44 277 ASP A CA 1
ATOM 2201 C C . ASP A 1 277 ? 9.855 -35.648 14.326 1.00 74.44 277 ASP A C 1
ATOM 2203 O O . ASP A 1 277 ? 9.801 -35.192 13.179 1.00 74.44 277 ASP A O 1
ATOM 2207 N N . ALA A 1 278 ? 9.166 -35.095 15.334 1.00 72.44 278 ALA A N 1
ATOM 2208 C CA . ALA A 1 278 ? 8.146 -34.057 15.171 1.00 72.44 278 ALA A CA 1
ATOM 2209 C C . ALA A 1 278 ? 8.705 -32.754 14.576 1.00 72.44 278 ALA A C 1
ATOM 2211 O O . ALA A 1 278 ? 7.990 -32.008 13.930 1.00 72.44 278 ALA A O 1
ATOM 2212 N N . ALA A 1 279 ? 10.000 -32.480 14.748 1.00 77.88 279 ALA A N 1
ATOM 2213 C CA . ALA A 1 279 ? 10.649 -31.268 14.246 1.00 77.88 279 ALA A CA 1
ATOM 2214 C C . ALA A 1 279 ? 11.566 -31.505 13.030 1.00 77.88 279 ALA A C 1
ATOM 2216 O O . ALA A 1 279 ? 12.310 -30.606 12.633 1.00 77.88 279 ALA A O 1
ATOM 2217 N N . TYR A 1 280 ? 11.546 -32.699 12.424 1.00 78.81 280 TYR A N 1
ATOM 2218 C CA . TYR A 1 280 ? 12.483 -33.042 11.345 1.00 78.81 280 TYR A CA 1
ATOM 2219 C C . TYR A 1 280 ? 12.199 -32.273 10.040 1.00 78.81 280 TYR A C 1
ATOM 2221 O O . TYR A 1 280 ? 13.112 -31.836 9.330 1.00 78.81 280 TYR A O 1
ATOM 2229 N N . THR A 1 281 ? 10.923 -32.055 9.718 1.00 89.50 281 THR A N 1
ATOM 2230 C CA . THR A 1 281 ? 10.478 -31.352 8.507 1.00 89.50 281 THR A CA 1
ATOM 2231 C C . THR A 1 281 ? 9.292 -30.443 8.806 1.00 89.50 281 THR A C 1
ATOM 2233 O O . THR A 1 281 ? 8.635 -30.572 9.829 1.00 89.50 281 THR A O 1
ATOM 2236 N N . CYS A 1 282 ? 8.985 -29.537 7.874 1.00 91.56 282 CYS A N 1
ATOM 2237 C CA . CYS A 1 282 ? 7.742 -28.761 7.919 1.00 91.56 282 CYS A CA 1
ATOM 2238 C C . CYS A 1 282 ? 6.480 -29.616 7.732 1.00 91.56 282 CYS A C 1
ATOM 2240 O O . CYS A 1 282 ? 5.391 -29.105 7.933 1.00 91.56 282 CYS A O 1
ATOM 2242 N N . GLU A 1 283 ? 6.621 -30.857 7.262 1.00 91.31 283 GLU A N 1
ATOM 2243 C CA . GLU A 1 283 ? 5.502 -31.782 7.068 1.00 91.31 283 GLU A CA 1
ATOM 2244 C C . GLU A 1 283 ? 5.114 -32.468 8.383 1.00 91.31 283 GLU A C 1
ATOM 2246 O O . GLU A 1 283 ? 3.933 -32.689 8.625 1.00 91.31 283 GLU A O 1
ATOM 2251 N N . ASN A 1 284 ? 6.103 -32.768 9.232 1.00 86.38 284 ASN A N 1
ATOM 2252 C CA . ASN A 1 284 ? 5.892 -33.453 10.508 1.00 86.38 284 ASN A CA 1
ATOM 2253 C C . ASN A 1 284 ? 5.576 -32.502 11.676 1.00 86.38 284 ASN A C 1
ATOM 2255 O O . ASN A 1 284 ? 5.038 -32.959 12.683 1.00 86.38 284 ASN A O 1
ATOM 2259 N N . ALA A 1 285 ? 5.972 -31.231 11.551 1.00 84.00 285 ALA A N 1
ATOM 2260 C CA . ALA A 1 285 ? 5.823 -30.186 12.566 1.00 84.00 285 ALA A CA 1
ATOM 2261 C C . ALA A 1 285 ? 4.397 -29.639 12.651 1.00 84.00 285 ALA A C 1
ATOM 2263 O O . ALA A 1 285 ? 3.920 -29.444 13.792 1.00 84.00 285 ALA A O 1
#